Protein AF-A0A0W0FQL9-F1 (afdb_monomer)

Foldseek 3Di:
DVVLCVVLVVCVVVVLFLEDADCCPVHVVCQVVVVVVLQVQLQLQQLVLLQVCLPPVNVVPWVVQLLVPLLFALCSLPRTRPVSVVSSCVSLSVCRNPDHYHPVVSVVVVVVLSVLSSQLRHSDQDDDDPCQQFFNGVQQVSVCSNPVQASSGSTTCVSRVVVVRHDRGDPVPRPCVVVVVVVVVVVVVVVVVVVD

InterPro domains:
  IPR006694 Fatty acid hydroxylase [PF04116] (37-163)
  IPR050307 Sterol desaturase-related [PTHR11863] (8-173)

Structure (mmCIF, N/CA/C/O backbone):
data_AF-A0A0W0FQL9-F1
#
_entry.id   AF-A0A0W0FQL9-F1
#
loop_
_atom_site.group_PDB
_atom_site.id
_atom_site.type_symbol
_atom_site.label_atom_id
_atom_site.label_alt_id
_atom_site.label_comp_id
_atom_site.label_asym_id
_atom_site.label_entity_id
_atom_site.label_seq_id
_atom_site.pdbx_PDB_ins_code
_atom_site.Cartn_x
_atom_site.Cartn_y
_atom_site.Cartn_z
_atom_site.occupancy
_atom_site.B_iso_or_equiv
_atom_site.auth_seq_id
_atom_site.auth_comp_id
_atom_site.auth_asym_id
_atom_site.auth_atom_id
_atom_site.pdbx_PDB_model_num
ATOM 1 N N . MET A 1 1 ? 8.872 -12.710 9.111 1.00 80.25 1 MET A N 1
ATOM 2 C CA . MET A 1 1 ? 7.614 -11.948 9.217 1.00 80.25 1 MET A CA 1
ATOM 3 C C . MET A 1 1 ? 6.885 -12.295 10.502 1.00 80.25 1 MET A C 1
ATOM 5 O O . MET A 1 1 ? 6.844 -11.439 11.364 1.00 80.25 1 MET A O 1
ATOM 9 N N . THR A 1 2 ? 6.442 -13.540 10.713 1.00 83.50 2 THR A N 1
ATOM 10 C CA . THR A 1 2 ? 5.612 -13.936 11.875 1.00 83.50 2 THR A CA 1
ATOM 11 C C . THR A 1 2 ? 6.139 -13.488 13.244 1.00 83.50 2 THR A C 1
ATOM 13 O O . THR A 1 2 ? 5.387 -12.904 14.015 1.00 83.50 2 THR A O 1
ATOM 16 N N . LEU A 1 3 ? 7.432 -13.681 13.537 1.00 91.75 3 LEU A N 1
ATOM 17 C CA . LEU A 1 3 ? 8.022 -13.228 14.808 1.00 91.75 3 LEU A CA 1
ATOM 18 C C . LEU A 1 3 ? 7.976 -11.702 14.985 1.00 91.75 3 LEU A C 1
ATOM 20 O O . LEU A 1 3 ? 7.780 -11.225 16.095 1.00 91.75 3 LEU A O 1
ATOM 24 N N . LEU A 1 4 ? 8.124 -10.940 13.898 1.00 93.94 4 LEU A N 1
ATOM 25 C CA . LEU A 1 4 ? 8.061 -9.476 13.920 1.00 93.94 4 LEU A CA 1
ATOM 26 C C . LEU A 1 4 ? 6.620 -8.970 14.096 1.00 93.94 4 LEU A C 1
ATOM 28 O O . LEU A 1 4 ? 6.408 -7.880 14.620 1.00 93.94 4 LEU A O 1
ATOM 32 N N . THR A 1 5 ? 5.625 -9.757 13.677 1.00 93.56 5 THR A N 1
ATOM 33 C CA . THR A 1 5 ? 4.201 -9.429 13.841 1.00 93.56 5 THR A CA 1
ATOM 34 C C . THR A 1 5 ? 3.655 -9.838 15.215 1.00 93.56 5 THR A C 1
ATOM 36 O O . THR A 1 5 ? 2.634 -9.311 15.649 1.00 93.56 5 THR A O 1
ATOM 39 N N . LEU A 1 6 ? 4.342 -10.730 15.942 1.00 94.69 6 LEU A N 1
ATOM 40 C CA . LEU A 1 6 ? 3.903 -11.250 17.244 1.00 94.69 6 LEU A CA 1
ATOM 41 C C . LEU A 1 6 ? 3.470 -10.162 18.252 1.00 94.69 6 LEU A C 1
ATOM 43 O O . LEU A 1 6 ? 2.424 -10.350 18.871 1.00 94.69 6 LEU A O 1
ATOM 47 N N . PRO A 1 7 ? 4.174 -9.020 18.410 1.00 95.00 7 PRO A N 1
ATOM 48 C CA . PRO A 1 7 ? 3.744 -7.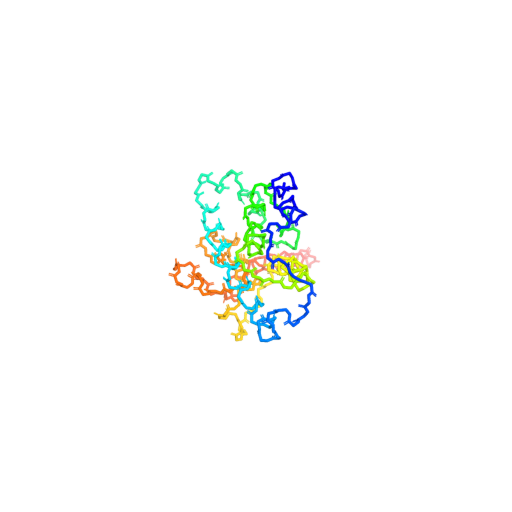979 19.346 1.00 95.00 7 PRO A CA 1
ATOM 49 C C . PRO A 1 7 ? 2.365 -7.386 19.021 1.00 95.00 7 PRO A C 1
ATOM 51 O O . PRO A 1 7 ? 1.617 -7.053 19.937 1.00 95.00 7 PRO A O 1
ATOM 54 N N . PHE A 1 8 ? 2.000 -7.290 17.737 1.00 94.62 8 PHE A N 1
ATOM 55 C CA . PHE A 1 8 ? 0.685 -6.792 17.322 1.00 94.62 8 PHE A CA 1
ATOM 56 C C . PHE A 1 8 ? -0.419 -7.785 17.684 1.00 94.62 8 PHE A C 1
ATOM 58 O O . PHE A 1 8 ? -1.420 -7.386 18.274 1.00 94.62 8 PHE A O 1
ATOM 65 N N . PHE A 1 9 ? -0.205 -9.078 17.413 1.00 92.75 9 PHE A N 1
ATOM 66 C CA . PHE A 1 9 ? -1.142 -10.133 17.810 1.00 92.75 9 PHE A CA 1
ATOM 67 C C . PHE A 1 9 ? -1.298 -10.217 19.327 1.00 92.75 9 PHE A C 1
ATOM 69 O O . PHE A 1 9 ? -2.412 -10.330 19.830 1.00 92.75 9 PHE A O 1
ATOM 76 N N . GLN A 1 10 ? -0.192 -10.109 20.065 1.00 96.12 10 GLN A N 1
ATOM 77 C CA . GLN A 1 10 ? -0.232 -10.068 21.522 1.00 96.12 10 GLN A CA 1
ATOM 78 C C . GLN A 1 10 ? -1.055 -8.871 22.012 1.00 96.12 10 GLN A C 1
ATOM 80 O O . GLN A 1 10 ? -1.910 -9.040 22.877 1.00 96.12 10 GLN A O 1
ATOM 85 N N . GLY A 1 11 ? -0.844 -7.681 21.442 1.00 96.50 11 GLY A N 1
ATOM 86 C CA . GLY A 1 11 ? -1.629 -6.494 21.778 1.00 96.50 11 GLY A CA 1
ATOM 87 C C . GLY A 1 11 ? -3.120 -6.657 21.474 1.00 96.50 11 GLY A C 1
ATOM 88 O O . GLY A 1 11 ? -3.955 -6.237 22.271 1.00 96.50 11 GLY A O 1
ATOM 89 N N . GLU A 1 12 ? -3.468 -7.319 20.371 1.00 93.31 12 GLU A N 1
ATOM 90 C CA . GLU A 1 12 ? -4.858 -7.645 20.042 1.00 93.31 12 GLU A CA 1
ATOM 91 C C . GLU A 1 12 ? -5.488 -8.584 21.081 1.00 93.31 12 GLU A C 1
ATOM 93 O O . GLU A 1 12 ? -6.560 -8.281 21.606 1.00 93.31 12 GLU A O 1
ATOM 98 N N . VAL A 1 13 ? -4.800 -9.671 21.450 1.00 94.38 13 VAL A N 1
ATOM 99 C CA . VAL A 1 13 ? -5.263 -10.627 22.476 1.00 94.38 13 VAL A CA 1
ATOM 100 C C . VAL A 1 13 ? -5.392 -9.964 23.850 1.00 94.38 13 VAL A C 1
ATOM 102 O O . VAL A 1 13 ? -6.309 -10.278 24.606 1.00 94.38 13 VAL A O 1
ATOM 105 N N . MET A 1 14 ? -4.504 -9.022 24.170 1.00 96.62 14 MET A N 1
ATOM 106 C CA . MET A 1 14 ? -4.543 -8.247 25.415 1.00 96.62 14 MET A CA 1
ATOM 107 C C . MET A 1 14 ? -5.599 -7.130 25.413 1.00 96.62 14 MET A C 1
ATOM 109 O O . MET A 1 14 ? -5.734 -6.429 26.416 1.00 96.62 14 MET A O 1
ATOM 113 N N . GLY A 1 15 ? -6.343 -6.944 24.317 1.00 95.38 15 GLY A N 1
ATOM 114 C CA . GLY A 1 15 ? -7.392 -5.929 24.213 1.00 95.38 15 GLY A CA 1
ATOM 115 C C . GLY A 1 15 ? -6.868 -4.497 24.075 1.00 95.38 15 GLY A C 1
ATOM 116 O O . GLY A 1 15 ? -7.555 -3.553 24.452 1.00 95.38 15 GLY A O 1
ATOM 1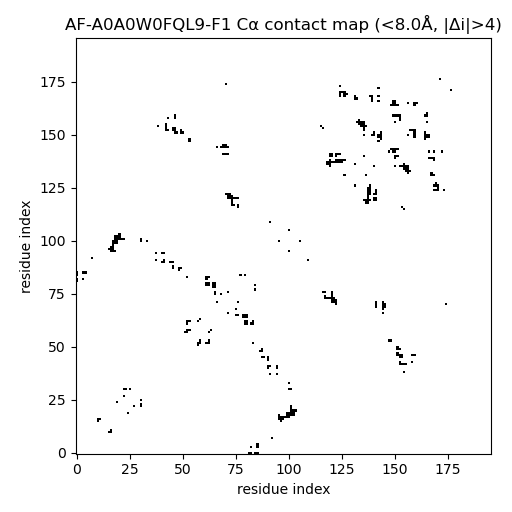17 N N . TRP A 1 16 ? -5.646 -4.311 23.567 1.00 97.50 16 TRP A N 1
ATOM 118 C CA . TRP A 1 16 ? -5.064 -2.982 23.325 1.00 97.50 16 TRP A CA 1
ATOM 119 C C . TRP A 1 16 ? -5.551 -2.337 22.025 1.00 97.50 16 TRP A C 1
ATOM 121 O O . TRP A 1 16 ? -5.363 -1.137 21.819 1.00 97.50 16 TRP A O 1
ATOM 131 N N . THR A 1 17 ? -6.156 -3.122 21.135 1.00 97.94 17 THR A N 1
ATOM 132 C CA . THR A 1 17 ? -6.759 -2.617 19.903 1.00 97.94 17 THR A CA 1
ATOM 133 C C . THR A 1 17 ? -8.153 -2.053 20.167 1.00 97.94 17 THR A C 1
ATOM 135 O O . THR A 1 17 ? -8.801 -2.328 21.173 1.00 97.94 17 THR A O 1
ATOM 138 N N . LYS A 1 18 ? -8.641 -1.256 19.222 1.00 97.88 18 LYS A N 1
ATOM 139 C CA . LYS A 1 18 ? -9.990 -0.686 19.182 1.00 97.88 18 LYS A CA 1
ATOM 140 C C . LYS A 1 18 ? -10.936 -1.536 18.325 1.00 97.88 18 LYS A C 1
ATOM 142 O O . LYS A 1 18 ? -11.880 -1.014 17.729 1.00 97.88 18 LYS A O 1
ATOM 147 N N . LEU A 1 19 ? -10.663 -2.837 18.216 1.00 97.69 19 LEU A N 1
ATOM 148 C CA . LEU A 1 19 ? -11.566 -3.761 17.543 1.00 97.69 19 LEU A CA 1
ATOM 149 C C . LEU A 1 19 ? -12.850 -3.921 18.356 1.00 97.69 19 LEU A C 1
ATOM 151 O O . LEU A 1 19 ? -12.804 -4.070 19.575 1.00 97.69 19 LEU A O 1
ATOM 155 N N . TYR A 1 20 ? -13.988 -3.912 17.670 1.00 97.44 20 TYR A N 1
ATOM 156 C CA . TYR A 1 20 ? -15.300 -4.104 18.285 1.00 97.44 20 TYR A CA 1
ATOM 157 C C . TYR A 1 20 ? -16.134 -5.130 17.509 1.00 97.44 20 TYR A C 1
ATOM 159 O O . TYR A 1 20 ? -15.904 -5.356 16.319 1.00 97.44 20 TYR A O 1
ATOM 167 N N . ASP A 1 21 ? -17.104 -5.746 18.188 1.00 96.81 21 ASP A N 1
ATOM 168 C CA . ASP A 1 21 ? -17.905 -6.852 17.641 1.00 96.81 21 ASP A CA 1
ATOM 169 C C . ASP A 1 21 ? -19.334 -6.446 17.230 1.00 96.81 21 ASP A C 1
ATOM 171 O O . ASP A 1 21 ? -19.917 -7.069 16.350 1.00 96.81 21 ASP A O 1
ATOM 175 N N . GLY A 1 22 ? -19.926 -5.413 17.837 1.00 96.50 22 GLY A N 1
ATOM 176 C CA . GLY A 1 22 ? -21.283 -4.977 17.487 1.00 96.50 22 GLY A CA 1
ATOM 177 C C . GLY A 1 22 ? -21.305 -4.124 16.217 1.00 96.50 22 GLY A C 1
ATOM 178 O O . GLY A 1 22 ? -20.577 -3.141 16.118 1.00 96.50 22 GLY A O 1
ATOM 179 N N . LEU A 1 23 ? -22.171 -4.447 15.252 1.00 93.75 23 LEU A N 1
ATOM 180 C CA . LEU A 1 23 ? -22.273 -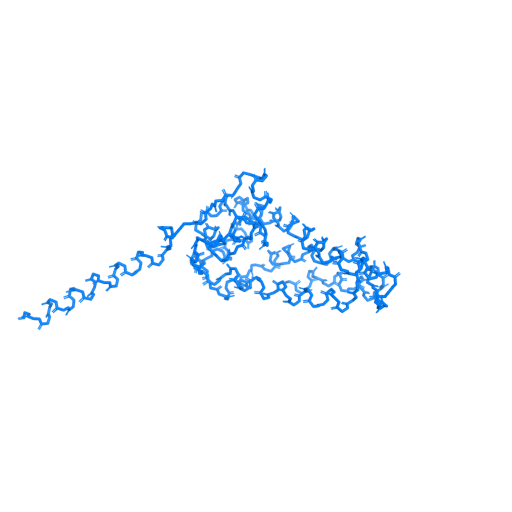3.699 13.987 1.00 93.75 23 LEU A CA 1
ATOM 181 C C . LEU A 1 23 ? -22.675 -2.227 14.178 1.00 93.75 23 LEU A C 1
ATOM 183 O O . LEU A 1 23 ? -22.299 -1.371 13.379 1.00 93.75 23 LEU A O 1
ATOM 187 N N . ASP A 1 24 ? -23.418 -1.927 15.239 1.00 93.06 24 ASP A N 1
ATOM 188 C CA . ASP A 1 24 ? -23.936 -0.604 15.574 1.00 93.06 24 ASP A CA 1
ATOM 189 C C . ASP A 1 24 ? -23.158 0.094 16.703 1.00 93.06 24 ASP A C 1
ATOM 191 O O . ASP A 1 24 ? -23.487 1.231 17.036 1.00 93.06 24 ASP A O 1
ATOM 195 N N . THR A 1 25 ? -22.085 -0.509 17.238 1.00 96.50 25 THR A N 1
ATOM 196 C CA . THR A 1 25 ? -21.311 0.047 18.373 1.00 96.50 25 THR A CA 1
ATOM 197 C C . THR A 1 25 ? -20.814 1.475 18.116 1.00 96.50 25 THR A C 1
ATOM 199 O O . THR A 1 25 ? -20.799 2.301 19.024 1.00 96.50 25 THR A O 1
ATOM 202 N N . TYR A 1 26 ? -20.449 1.780 16.869 1.00 96.00 26 TYR A N 1
ATOM 203 C CA . TYR A 1 26 ? -20.080 3.127 16.408 1.00 96.00 26 TYR A CA 1
ATOM 204 C C . TYR A 1 26 ? -21.045 3.665 15.332 1.00 96.00 26 TYR A C 1
ATOM 206 O O . TYR A 1 26 ? -20.778 4.682 14.692 1.00 96.00 26 TYR A O 1
ATOM 214 N N . GLY A 1 27 ? -22.177 2.982 15.134 1.00 96.50 27 GLY A N 1
ATOM 215 C CA . GLY A 1 27 ? -23.163 3.258 14.095 1.00 96.50 27 GLY A CA 1
ATOM 216 C C . GLY A 1 27 ? -22.762 2.771 12.697 1.00 96.50 27 GLY A C 1
ATOM 217 O O . GLY A 1 27 ? -21.590 2.728 12.319 1.00 96.50 27 GLY A O 1
ATOM 218 N N . TYR A 1 28 ? -23.772 2.462 11.880 1.00 97.19 28 TYR A N 1
ATOM 219 C CA . TYR A 1 28 ? -23.584 1.972 10.508 1.00 97.19 28 TYR A CA 1
ATOM 220 C C . TYR A 1 28 ? -22.852 2.966 9.598 1.00 97.19 28 TYR A C 1
ATOM 222 O O . TYR A 1 28 ? -22.119 2.558 8.699 1.00 97.19 28 TYR A O 1
ATOM 230 N N . THR A 1 29 ? -22.995 4.270 9.852 1.00 97.38 29 THR A N 1
ATOM 231 C CA . THR A 1 29 ? -22.251 5.303 9.123 1.00 97.38 29 THR A CA 1
ATOM 232 C C . THR A 1 29 ? -20.747 5.122 9.304 1.00 97.38 29 THR A C 1
ATOM 234 O O . THR A 1 29 ? -20.014 5.118 8.319 1.00 97.38 29 THR A O 1
ATOM 237 N N . TRP A 1 30 ? -20.278 4.918 10.541 1.00 97.81 30 TRP A N 1
ATOM 238 C CA . TRP A 1 30 ? -18.863 4.650 10.786 1.00 97.81 30 TRP A CA 1
ATOM 239 C C . TRP A 1 30 ? -18.442 3.292 10.232 1.00 97.81 30 TRP A C 1
ATOM 241 O O . TRP A 1 30 ? -17.371 3.196 9.644 1.00 97.81 30 TRP A O 1
ATOM 251 N N . LEU A 1 31 ? -19.282 2.259 10.354 1.00 97.62 31 LEU A N 1
ATOM 252 C CA . LEU A 1 31 ? -18.991 0.943 9.780 1.00 97.62 31 LEU A CA 1
ATOM 253 C C . LEU A 1 31 ? -18.628 1.056 8.288 1.00 97.62 31 LEU A C 1
ATOM 255 O O . LEU A 1 31 ? -17.588 0.548 7.874 1.00 97.62 31 LEU A O 1
ATOM 259 N N . VAL A 1 32 ? -19.420 1.800 7.510 1.00 97.75 32 VAL A N 1
ATOM 260 C CA . VAL A 1 32 ? -19.161 2.041 6.080 1.00 97.75 32 VAL A CA 1
ATOM 261 C C . VAL A 1 32 ? -17.960 2.964 5.861 1.00 97.75 32 VAL A C 1
ATOM 263 O O . VAL A 1 32 ? -17.088 2.634 5.060 1.00 97.75 32 VAL A O 1
ATOM 266 N N . LEU A 1 33 ? -17.871 4.096 6.571 1.00 98.19 33 LEU A N 1
ATOM 267 C CA . LEU A 1 33 ? -16.775 5.064 6.400 1.00 98.19 33 LEU A CA 1
ATOM 268 C C . LEU A 1 33 ? -15.411 4.530 6.862 1.00 98.19 33 LEU A C 1
ATOM 270 O O . LEU A 1 33 ? -14.379 4.968 6.356 1.00 98.19 33 LEU A O 1
ATOM 274 N N . SER A 1 34 ? -15.387 3.551 7.765 1.00 98.38 34 SER A N 1
ATOM 275 C CA . SER A 1 34 ? -14.149 2.925 8.226 1.00 98.38 34 SER A CA 1
ATOM 276 C C . SER A 1 34 ? -13.400 2.209 7.096 1.00 98.38 34 SER A C 1
ATOM 278 O O . SER A 1 34 ? -12.177 2.129 7.156 1.00 98.38 34 SER A O 1
ATOM 280 N N . VAL A 1 35 ? -14.091 1.774 6.030 1.00 98.56 35 VAL A N 1
ATOM 281 C CA . VAL A 1 35 ? -13.474 1.135 4.853 1.00 98.56 35 VAL A CA 1
ATOM 282 C C . VAL A 1 35 ? -12.589 2.108 4.062 1.00 98.56 35 VAL A C 1
ATOM 284 O O . VAL A 1 35 ? -11.390 1.848 3.962 1.00 98.56 35 VAL A O 1
ATOM 287 N N . PRO A 1 36 ? -13.093 3.234 3.511 1.00 98.38 36 PRO A N 1
ATOM 288 C CA . PRO A 1 36 ? -12.228 4.195 2.835 1.00 98.38 36 PRO A CA 1
ATOM 289 C C . PRO A 1 36 ? -11.196 4.811 3.786 1.00 98.38 36 PRO A C 1
ATOM 291 O O . PRO A 1 36 ? -10.075 5.062 3.354 1.00 98.38 36 PRO A O 1
ATOM 294 N N . CYS A 1 37 ? -11.506 4.996 5.077 1.00 98.50 37 CYS A N 1
ATOM 295 C CA . CYS A 1 37 ? -10.503 5.423 6.058 1.00 98.50 37 CYS A CA 1
ATOM 296 C C . CYS A 1 37 ? -9.353 4.413 6.189 1.00 98.50 37 CYS A C 1
ATOM 298 O O . CYS A 1 37 ? -8.192 4.819 6.171 1.00 98.50 37 CYS A O 1
ATOM 300 N N . PHE A 1 38 ? -9.660 3.116 6.281 1.00 98.69 38 PHE A N 1
ATOM 301 C CA . PHE A 1 38 ? -8.666 2.042 6.321 1.00 98.69 38 PHE A CA 1
ATOM 302 C C . PHE A 1 38 ? -7.811 2.030 5.054 1.00 98.69 38 PHE A C 1
ATOM 304 O O . PHE A 1 38 ? -6.583 2.035 5.140 1.00 98.69 38 PHE A O 1
ATOM 311 N N . LEU A 1 39 ? -8.445 2.071 3.880 1.00 98.56 39 LEU A N 1
ATOM 312 C CA . LEU A 1 39 ? -7.737 2.044 2.601 1.00 98.56 39 LEU A CA 1
ATOM 313 C C . LEU A 1 39 ? -6.828 3.266 2.436 1.00 98.56 39 LEU A C 1
ATOM 315 O O . LEU A 1 39 ? -5.653 3.097 2.150 1.00 98.56 39 LEU A O 1
ATOM 319 N N . LEU A 1 40 ? -7.321 4.482 2.682 1.00 98.50 40 LEU A N 1
ATOM 320 C CA . LEU A 1 40 ? -6.519 5.703 2.529 1.00 98.50 40 LEU A CA 1
ATOM 321 C C . LEU A 1 40 ? -5.373 5.791 3.545 1.00 98.50 40 LEU A C 1
ATOM 323 O O . LEU A 1 40 ? -4.271 6.208 3.189 1.00 98.50 40 LEU A O 1
ATOM 327 N N . PHE A 1 41 ? -5.611 5.391 4.798 1.00 98.69 41 PHE A N 1
ATOM 328 C CA . PHE A 1 41 ? -4.567 5.366 5.824 1.00 98.69 41 PHE A CA 1
ATOM 329 C C . PHE A 1 41 ? -3.456 4.381 5.454 1.00 98.69 41 PHE A C 1
ATOM 331 O O . PHE A 1 41 ? -2.276 4.732 5.462 1.00 98.69 41 PHE A O 1
ATOM 338 N N . THR A 1 42 ? -3.839 3.150 5.113 1.00 98.56 42 THR A N 1
ATOM 339 C CA . THR A 1 42 ? -2.879 2.088 4.800 1.00 98.56 42 THR A CA 1
ATOM 340 C C . THR A 1 42 ? -2.124 2.392 3.512 1.00 98.56 42 THR A C 1
ATOM 342 O O . THR A 1 42 ? -0.902 2.292 3.518 1.00 98.56 42 THR A O 1
ATOM 345 N N . ASP A 1 43 ? -2.805 2.870 2.466 1.00 98.56 43 ASP A N 1
ATOM 346 C CA . ASP A 1 43 ? -2.190 3.310 1.207 1.00 98.56 43 ASP A CA 1
ATOM 347 C C . ASP A 1 43 ? -1.093 4.353 1.441 1.00 98.56 43 ASP A C 1
ATOM 349 O O . ASP A 1 43 ? 0.027 4.200 0.957 1.00 98.56 43 ASP A O 1
ATOM 353 N N . TYR A 1 44 ? -1.381 5.386 2.241 1.00 98.50 44 TYR A N 1
ATOM 354 C CA . TYR A 1 44 ? -0.429 6.468 2.479 1.00 98.50 44 TYR A CA 1
ATOM 355 C C . TYR A 1 44 ? 0.797 6.018 3.275 1.00 98.50 44 TYR A C 1
ATOM 357 O O . TYR A 1 44 ? 1.930 6.391 2.958 1.00 98.50 44 TYR A O 1
ATOM 365 N N . CYS A 1 45 ? 0.588 5.212 4.317 1.00 98.75 45 CYS A N 1
ATOM 366 C CA . CYS A 1 45 ? 1.691 4.672 5.101 1.00 98.75 45 CYS A CA 1
ATOM 367 C C . CYS A 1 45 ? 2.548 3.709 4.270 1.00 98.75 45 CYS A C 1
ATOM 369 O O . CYS A 1 45 ? 3.776 3.791 4.330 1.00 98.75 45 CYS A O 1
ATOM 371 N N . ILE A 1 46 ? 1.922 2.833 3.479 1.00 98.50 46 ILE A N 1
ATOM 372 C CA . ILE A 1 46 ? 2.630 1.889 2.606 1.00 98.50 46 ILE A CA 1
ATOM 373 C C . ILE A 1 46 ? 3.410 2.638 1.539 1.00 98.50 46 ILE A C 1
ATOM 375 O O . ILE A 1 46 ? 4.583 2.339 1.362 1.00 98.50 46 ILE A O 1
ATOM 379 N N . TYR A 1 47 ? 2.825 3.657 0.911 1.00 98.75 47 TYR A N 1
ATOM 380 C CA . TYR A 1 47 ? 3.518 4.509 -0.051 1.00 98.75 47 TYR A CA 1
ATOM 381 C C . TYR A 1 47 ? 4.858 5.034 0.500 1.00 98.75 47 TYR A C 1
ATOM 383 O O . TYR A 1 47 ? 5.884 4.951 -0.175 1.00 98.75 47 TYR A O 1
ATOM 391 N N . TRP A 1 48 ? 4.890 5.520 1.747 1.00 98.62 48 TRP A N 1
ATOM 392 C CA . TRP A 1 48 ? 6.134 5.998 2.359 1.00 98.62 48 TRP A CA 1
ATOM 393 C C . TRP A 1 48 ? 7.110 4.875 2.694 1.00 98.62 48 TRP A C 1
ATOM 395 O O . TRP A 1 48 ? 8.298 5.003 2.401 1.00 98.62 48 TRP A O 1
ATOM 405 N N . ILE A 1 49 ? 6.623 3.776 3.274 1.00 98.62 49 ILE A N 1
ATOM 406 C CA . ILE A 1 49 ? 7.454 2.603 3.576 1.00 98.62 49 ILE A CA 1
ATOM 407 C C . ILE A 1 49 ? 8.095 2.078 2.292 1.00 98.62 49 ILE A C 1
ATOM 409 O O . ILE A 1 49 ? 9.305 1.876 2.244 1.00 98.62 49 ILE A O 1
ATOM 413 N N . HIS A 1 50 ? 7.303 1.934 1.237 1.00 98.50 50 HIS A N 1
ATOM 414 C CA . HIS A 1 50 ? 7.732 1.470 -0.069 1.00 98.50 50 HIS A CA 1
ATOM 415 C C . HIS A 1 50 ? 8.742 2.434 -0.700 1.00 98.50 50 HIS A C 1
ATOM 417 O O . HIS A 1 50 ? 9.828 2.023 -1.109 1.00 98.50 50 HIS A O 1
ATOM 423 N N . ARG A 1 51 ? 8.474 3.742 -0.669 1.00 98.44 51 ARG A N 1
ATOM 424 C CA . ARG A 1 51 ? 9.429 4.747 -1.149 1.00 98.44 51 ARG A CA 1
ATOM 425 C C . ARG A 1 51 ? 10.751 4.724 -0.369 1.00 98.44 51 ARG A C 1
ATOM 427 O O . ARG A 1 51 ? 11.812 4.905 -0.965 1.00 98.44 51 ARG A O 1
ATOM 434 N N . TRP A 1 52 ? 10.728 4.479 0.942 1.00 98.44 52 TRP A N 1
ATOM 435 C CA . TRP A 1 52 ? 11.947 4.313 1.745 1.00 98.44 52 TRP A CA 1
ATOM 436 C C . TRP A 1 52 ? 12.677 3.003 1.459 1.00 98.44 52 TRP A C 1
ATOM 438 O O . TRP A 1 52 ? 13.908 2.980 1.471 1.00 98.44 52 TRP A O 1
ATOM 448 N N . LEU A 1 53 ? 11.948 1.930 1.152 1.00 98.44 53 LEU A N 1
ATOM 449 C CA . LEU A 1 53 ? 12.530 0.662 0.713 1.00 98.44 53 LEU A CA 1
ATOM 450 C C . LEU A 1 53 ? 13.328 0.809 -0.588 1.00 98.44 53 LEU A C 1
ATOM 452 O O . LEU A 1 53 ? 14.251 0.031 -0.807 1.00 98.44 53 LEU A O 1
ATOM 456 N N . HIS A 1 54 ? 13.060 1.842 -1.390 1.00 98.12 54 HIS A N 1
ATOM 457 C CA . HIS A 1 54 ? 13.829 2.193 -2.590 1.00 98.12 54 HIS A CA 1
ATOM 458 C C . HIS A 1 54 ? 15.033 3.119 -2.348 1.00 98.12 54 HIS A C 1
ATOM 460 O O . HIS A 1 54 ? 15.774 3.434 -3.281 1.00 98.12 54 HIS A O 1
ATOM 466 N N . ILE A 1 55 ? 15.319 3.517 -1.102 1.00 98.12 55 ILE A N 1
ATOM 467 C CA . ILE A 1 55 ? 16.582 4.199 -0.769 1.00 98.12 55 ILE A CA 1
ATOM 468 C C . ILE A 1 55 ? 17.745 3.221 -1.021 1.00 98.12 55 ILE A C 1
ATOM 470 O O . ILE A 1 55 ? 17.696 2.108 -0.502 1.00 98.12 55 ILE A O 1
ATOM 474 N N . PRO A 1 56 ? 18.829 3.595 -1.737 1.00 97.56 56 PRO A N 1
ATOM 475 C CA . PRO A 1 56 ? 19.801 2.635 -2.280 1.00 97.56 56 PRO A CA 1
ATOM 476 C C . PRO A 1 56 ? 20.372 1.603 -1.293 1.00 97.56 56 PRO A C 1
ATOM 478 O O . PRO A 1 56 ? 20.534 0.430 -1.640 1.00 97.56 56 PRO A O 1
ATOM 481 N N . SER A 1 57 ? 20.675 2.015 -0.059 1.00 97.75 57 SER A N 1
ATOM 482 C CA . SER A 1 57 ? 21.188 1.122 0.988 1.00 97.75 57 SER A CA 1
ATOM 483 C C . SER A 1 57 ? 20.129 0.141 1.498 1.00 97.75 57 SER A C 1
ATOM 485 O O . SER A 1 57 ? 20.426 -1.042 1.670 1.00 97.75 57 SER A O 1
ATOM 487 N N . ILE A 1 58 ? 18.897 0.615 1.695 1.00 98.00 58 ILE A N 1
ATOM 488 C CA . ILE A 1 58 ? 17.756 -0.184 2.153 1.00 98.00 58 ILE A CA 1
ATOM 489 C C . ILE A 1 58 ? 17.298 -1.122 1.036 1.00 98.00 58 ILE A C 1
ATOM 491 O O . ILE A 1 58 ? 17.146 -2.318 1.274 1.00 98.00 58 ILE A O 1
ATOM 495 N N . TYR A 1 59 ? 17.187 -0.613 -0.192 1.00 97.94 59 TYR A N 1
ATOM 496 C CA . TYR A 1 59 ? 16.827 -1.375 -1.384 1.00 97.94 59 TYR A CA 1
ATOM 497 C C . TYR A 1 59 ? 17.722 -2.590 -1.548 1.00 97.94 59 TYR A C 1
ATOM 499 O O . TYR A 1 59 ? 17.242 -3.722 -1.597 1.00 97.94 59 TYR A O 1
ATOM 507 N N . LYS A 1 60 ? 19.042 -2.374 -1.555 1.00 97.12 60 LYS A N 1
ATOM 508 C CA . LYS A 1 60 ? 20.016 -3.455 -1.727 1.00 97.12 60 LYS A CA 1
ATOM 509 C C . LYS A 1 60 ? 19.855 -4.556 -0.674 1.00 97.12 60 LYS A C 1
ATOM 511 O O . LYS A 1 60 ? 20.081 -5.719 -1.002 1.00 97.12 60 LYS A O 1
ATOM 516 N N . ALA A 1 61 ? 19.505 -4.190 0.558 1.00 97.19 61 ALA A N 1
ATOM 517 C CA . ALA A 1 61 ? 19.389 -5.119 1.675 1.00 97.19 61 ALA A CA 1
ATOM 518 C C . ALA A 1 61 ? 18.028 -5.832 1.737 1.00 97.19 61 ALA A C 1
ATOM 520 O O . ALA A 1 61 ? 17.991 -7.031 2.003 1.00 97.19 61 ALA A O 1
ATOM 521 N N . LEU A 1 62 ? 16.926 -5.110 1.521 1.00 97.44 62 LEU A N 1
ATOM 522 C CA . LEU A 1 62 ? 15.577 -5.585 1.845 1.00 97.44 62 LEU A CA 1
ATOM 523 C C . LEU A 1 62 ? 14.695 -5.787 0.611 1.00 97.44 62 LEU A C 1
ATOM 525 O O . LEU A 1 62 ? 14.004 -6.796 0.533 1.00 97.44 62 LEU A O 1
ATOM 529 N N . HIS A 1 63 ? 14.733 -4.868 -0.353 1.00 97.38 63 HIS A N 1
ATOM 530 C CA . HIS A 1 63 ? 13.706 -4.793 -1.397 1.00 97.38 63 HIS A CA 1
ATOM 531 C C . HIS A 1 63 ? 14.167 -5.302 -2.772 1.00 97.38 63 HIS A C 1
ATOM 533 O O . HIS A 1 63 ? 13.373 -5.757 -3.591 1.00 97.38 63 HIS A O 1
ATOM 539 N N . LYS A 1 64 ? 15.480 -5.354 -3.012 1.00 96.19 64 LYS A N 1
ATOM 540 C CA . LYS A 1 64 ? 16.069 -5.954 -4.215 1.00 96.19 64 LYS A CA 1
ATOM 541 C C . LYS A 1 64 ? 15.614 -7.404 -4.472 1.00 96.19 64 LYS A C 1
ATOM 543 O O . LYS A 1 64 ? 15.420 -7.736 -5.639 1.00 96.19 64 LYS A O 1
ATOM 548 N N . PRO A 1 65 ? 15.451 -8.287 -3.460 1.00 94.31 65 PRO A N 1
ATOM 549 C CA . PRO A 1 65 ? 14.931 -9.636 -3.689 1.00 94.31 65 PRO A CA 1
ATOM 550 C C . PRO A 1 65 ? 13.530 -9.646 -4.307 1.00 94.31 65 PRO A C 1
ATOM 552 O O . PRO A 1 65 ? 13.277 -10.465 -5.185 1.00 94.31 65 PRO A O 1
ATOM 555 N N . HIS A 1 66 ? 12.663 -8.719 -3.893 1.00 95.81 66 HIS A N 1
ATOM 556 C CA . HIS A 1 66 ? 11.320 -8.564 -4.445 1.00 95.81 66 HIS A CA 1
ATOM 557 C C . HIS A 1 66 ? 11.369 -8.146 -5.921 1.00 95.81 66 HIS A C 1
ATOM 559 O O . HIS A 1 66 ? 10.755 -8.774 -6.778 1.00 95.81 66 HIS A O 1
ATOM 565 N N . HIS A 1 67 ? 12.219 -7.169 -6.229 1.00 96.19 67 HIS A N 1
ATOM 566 C CA . HIS A 1 67 ? 12.459 -6.660 -7.581 1.00 96.19 67 HIS A CA 1
ATOM 567 C C . HIS A 1 67 ? 13.318 -7.556 -8.480 1.00 96.19 67 HIS A C 1
ATOM 569 O O . HIS A 1 67 ? 13.708 -7.160 -9.580 1.00 96.19 67 HIS A O 1
ATOM 575 N N . LYS A 1 68 ? 13.638 -8.778 -8.042 1.00 92.62 68 LYS A N 1
ATOM 576 C CA . LYS A 1 68 ? 14.388 -9.729 -8.867 1.00 92.62 68 LYS A CA 1
ATOM 577 C C . LYS A 1 68 ? 13.619 -10.100 -10.144 1.00 92.62 68 LYS A C 1
ATOM 579 O O . LYS A 1 68 ? 14.250 -10.386 -11.160 1.00 92.62 68 LYS A O 1
ATOM 584 N N . TRP A 1 69 ? 12.287 -10.092 -10.092 1.00 88.62 69 TRP A N 1
ATOM 585 C CA . TRP A 1 69 ? 11.408 -10.355 -11.230 1.00 88.62 69 TRP A CA 1
ATOM 586 C C . TRP A 1 69 ? 10.910 -9.035 -11.822 1.00 88.62 69 TRP A C 1
ATOM 588 O O . TRP A 1 69 ? 9.882 -8.518 -11.406 1.00 88.62 69 TRP A O 1
ATOM 598 N N . ILE A 1 70 ? 11.663 -8.502 -12.789 1.00 88.94 70 ILE A N 1
ATOM 599 C CA . ILE A 1 70 ? 11.379 -7.216 -13.455 1.00 88.94 70 ILE A CA 1
ATOM 600 C C . ILE A 1 70 ? 10.003 -7.213 -14.140 1.00 88.94 70 ILE A C 1
ATOM 602 O O . ILE A 1 70 ? 9.310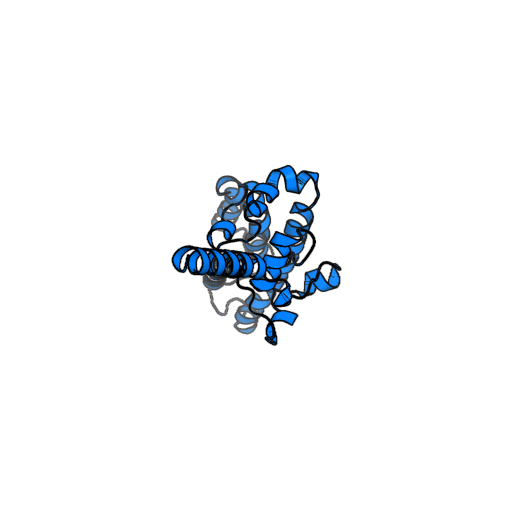 -6.202 -14.135 1.00 88.94 70 ILE A O 1
ATOM 606 N N . VAL A 1 71 ? 9.605 -8.354 -14.707 1.00 91.81 71 VAL A N 1
ATOM 607 C CA . VAL A 1 71 ? 8.213 -8.638 -15.068 1.00 91.81 71 VAL A CA 1
ATOM 608 C C . VAL A 1 71 ? 7.648 -9.469 -13.915 1.00 91.81 71 VAL A C 1
ATOM 610 O O . VAL A 1 71 ? 7.972 -10.662 -13.830 1.00 91.81 71 VAL A O 1
ATOM 613 N N . PRO A 1 72 ? 6.926 -8.859 -12.956 1.00 91.56 72 PRO A N 1
ATOM 614 C CA . PRO A 1 72 ? 6.438 -9.577 -11.790 1.00 91.56 72 PRO A CA 1
ATOM 615 C C . PRO A 1 72 ? 5.444 -10.681 -12.173 1.00 91.56 72 PRO A C 1
ATOM 617 O O . PRO A 1 72 ? 4.882 -10.731 -13.262 1.00 91.56 72 PRO A O 1
ATOM 620 N N . THR A 1 73 ? 5.235 -11.607 -11.251 1.00 91.94 73 THR A N 1
ATOM 621 C CA . THR A 1 73 ? 4.157 -12.596 -11.346 1.00 91.94 73 THR A CA 1
ATOM 622 C C . THR A 1 73 ? 3.346 -12.536 -10.058 1.00 91.94 73 THR A C 1
ATOM 624 O O . THR A 1 73 ? 3.865 -12.035 -9.052 1.00 91.94 73 THR A O 1
ATOM 627 N N . PRO A 1 74 ? 2.143 -13.130 -10.005 1.00 93.69 74 PRO A N 1
ATOM 628 C CA . PRO A 1 74 ? 1.383 -13.285 -8.766 1.00 93.69 74 PRO A CA 1
ATOM 629 C C . PRO A 1 74 ? 2.218 -13.779 -7.578 1.00 93.69 74 PRO A C 1
ATOM 631 O O . PRO A 1 74 ? 2.000 -13.351 -6.450 1.00 93.69 74 PRO A O 1
ATOM 634 N N . PHE A 1 75 ? 3.228 -14.622 -7.807 1.00 92.75 75 PHE A N 1
ATOM 635 C CA . PHE A 1 75 ? 4.121 -15.120 -6.755 1.00 92.75 75 PHE A CA 1
ATOM 636 C C . PHE A 1 75 ? 5.096 -14.061 -6.217 1.00 92.75 75 PHE A C 1
ATOM 638 O O . PHE A 1 75 ? 5.459 -14.101 -5.039 1.00 92.75 75 PHE A O 1
ATOM 645 N N . ALA A 1 76 ? 5.493 -13.087 -7.042 1.00 92.31 76 ALA A N 1
ATOM 646 C CA . ALA A 1 76 ? 6.360 -11.983 -6.627 1.00 92.31 76 ALA A CA 1
ATOM 647 C C . ALA A 1 76 ? 5.714 -11.136 -5.518 1.00 92.31 76 ALA A C 1
ATOM 649 O O . ALA A 1 76 ? 6.432 -10.617 -4.663 1.00 92.31 76 ALA A O 1
ATOM 650 N N . SER A 1 77 ? 4.375 -11.101 -5.461 1.00 91.69 77 SER A N 1
ATOM 651 C CA . SER A 1 77 ? 3.602 -10.413 -4.416 1.00 91.69 77 SER A CA 1
ATOM 652 C C . SER A 1 77 ? 3.853 -10.918 -2.993 1.00 91.69 77 SER A C 1
ATOM 654 O O . SER A 1 77 ? 3.391 -10.286 -2.055 1.00 91.69 77 SER A O 1
ATOM 656 N N . HIS A 1 78 ? 4.536 -12.055 -2.812 1.00 91.12 78 HIS A N 1
ATOM 657 C CA . HIS A 1 78 ? 4.895 -12.601 -1.496 1.00 91.12 78 HIS A CA 1
ATOM 658 C C . HIS A 1 78 ? 6.383 -12.971 -1.389 1.00 91.12 78 HIS A C 1
ATOM 660 O O . HIS A 1 78 ? 6.851 -13.392 -0.328 1.00 91.12 78 HIS A O 1
ATOM 666 N N . ALA A 1 79 ? 7.156 -12.794 -2.463 1.00 92.12 79 ALA A N 1
ATOM 667 C CA . ALA A 1 79 ? 8.577 -13.120 -2.519 1.00 92.12 79 ALA A CA 1
ATOM 668 C C . ALA A 1 79 ? 9.447 -11.982 -1.952 1.00 92.12 79 ALA A C 1
ATOM 670 O O . ALA A 1 79 ? 10.335 -11.451 -2.620 1.00 92.12 79 ALA A O 1
ATOM 671 N N . PHE A 1 80 ? 9.182 -11.595 -0.704 1.00 89.62 80 PHE A N 1
ATOM 672 C CA . PHE A 1 80 ? 9.870 -10.498 -0.025 1.00 89.62 80 PHE A CA 1
ATOM 673 C C . PHE A 1 80 ? 10.967 -10.978 0.922 1.00 89.62 80 PHE A C 1
ATOM 675 O O . PHE A 1 80 ? 10.909 -12.069 1.499 1.00 89.62 80 PHE A O 1
ATOM 682 N N . HIS A 1 81 ? 11.911 -10.082 1.212 1.00 95.25 81 HIS A N 1
ATOM 683 C CA . HIS A 1 81 ? 12.681 -10.201 2.441 1.00 95.25 81 HIS A CA 1
ATOM 684 C C . HIS A 1 81 ? 11.733 -10.138 3.662 1.00 95.25 81 HIS A C 1
ATOM 686 O O . HIS A 1 81 ? 10.816 -9.314 3.689 1.00 95.25 81 HIS A O 1
ATOM 692 N N . PRO A 1 82 ? 11.940 -10.936 4.728 1.00 95.06 82 PRO A N 1
ATOM 693 C CA . PRO A 1 82 ? 11.017 -10.973 5.862 1.00 95.06 82 PRO A CA 1
ATOM 694 C C . PRO A 1 82 ? 10.769 -9.639 6.581 1.00 95.06 82 PRO A C 1
ATOM 696 O O . PRO A 1 82 ? 9.729 -9.490 7.212 1.00 95.06 82 PRO A O 1
ATOM 699 N N . VAL A 1 83 ? 11.719 -8.704 6.544 1.00 97.19 83 VAL A N 1
ATOM 700 C CA . VAL A 1 83 ? 11.557 -7.352 7.121 1.00 97.19 83 VAL A CA 1
ATOM 701 C C . VAL A 1 83 ? 10.804 -6.422 6.171 1.00 97.19 83 VAL A C 1
ATOM 703 O O . VAL A 1 83 ? 10.067 -5.568 6.640 1.00 97.19 83 VAL A O 1
ATOM 706 N N . ASP A 1 84 ? 10.955 -6.610 4.861 1.00 96.62 84 ASP A N 1
ATOM 707 C CA . ASP A 1 84 ? 10.277 -5.817 3.834 1.00 96.62 84 ASP A CA 1
ATOM 708 C C . ASP A 1 84 ? 8.761 -6.047 3.903 1.00 96.62 84 ASP A C 1
ATOM 710 O O . ASP A 1 84 ? 8.011 -5.143 4.272 1.00 96.62 84 ASP A O 1
ATOM 714 N N . GLY A 1 85 ? 8.321 -7.296 3.716 1.00 95.00 85 GLY A N 1
ATOM 715 C CA . GLY A 1 85 ? 6.891 -7.605 3.798 1.00 95.00 85 GLY A CA 1
ATOM 716 C C . GLY A 1 85 ? 6.302 -7.352 5.191 1.00 95.00 85 GLY A C 1
ATOM 717 O O . GLY A 1 85 ? 5.149 -6.948 5.300 1.00 95.00 85 GLY A O 1
ATOM 718 N N . TRP A 1 86 ? 7.095 -7.491 6.265 1.00 96.31 86 TRP A N 1
ATOM 719 C CA . TRP A 1 86 ? 6.651 -7.058 7.594 1.00 96.31 86 TRP A CA 1
ATOM 720 C C . TRP A 1 86 ? 6.417 -5.546 7.640 1.00 96.31 86 TRP A C 1
ATOM 722 O O . TRP A 1 86 ? 5.322 -5.134 8.015 1.00 96.31 86 TRP A O 1
ATOM 732 N N . ALA A 1 87 ? 7.389 -4.728 7.227 1.00 97.56 87 ALA A N 1
ATOM 733 C CA . ALA A 1 87 ? 7.276 -3.272 7.260 1.00 97.56 87 ALA A CA 1
ATOM 734 C C . ALA A 1 87 ? 6.069 -2.787 6.448 1.00 97.56 87 ALA A C 1
ATOM 736 O O . ALA A 1 87 ? 5.284 -1.987 6.950 1.00 97.56 87 ALA A O 1
ATOM 737 N N . GLN A 1 88 ? 5.863 -3.330 5.245 1.00 97.06 88 GLN A N 1
ATOM 738 C CA . GLN A 1 88 ? 4.700 -2.996 4.417 1.00 97.06 88 GLN A CA 1
ATOM 739 C C . GLN A 1 88 ? 3.366 -3.473 5.023 1.00 97.06 88 GLN A C 1
ATOM 741 O O . GLN A 1 88 ? 2.327 -2.879 4.753 1.00 97.06 88 GLN A O 1
ATOM 746 N N . SER A 1 89 ? 3.369 -4.499 5.885 1.00 95.62 89 SER A N 1
ATOM 747 C CA . SER A 1 89 ? 2.160 -4.966 6.587 1.00 95.62 89 SER A CA 1
ATOM 748 C C . SER A 1 89 ? 1.806 -4.168 7.852 1.00 95.62 89 SER A C 1
ATOM 750 O O . SER A 1 89 ? 0.649 -4.175 8.278 1.00 95.62 89 SER A O 1
ATOM 752 N N . VAL A 1 90 ? 2.773 -3.461 8.458 1.00 97.38 90 VAL A N 1
ATOM 753 C CA . VAL A 1 90 ? 2.584 -2.717 9.721 1.00 97.38 90 VAL A CA 1
ATOM 754 C C . VAL A 1 90 ? 1.377 -1.768 9.692 1.00 97.38 90 VAL A C 1
ATOM 756 O O . VAL A 1 90 ? 0.639 -1.757 10.680 1.00 97.38 90 VAL A O 1
ATOM 759 N N . PRO A 1 91 ? 1.112 -0.999 8.617 1.00 98.19 91 PRO A N 1
ATOM 760 C CA . PRO A 1 91 ? -0.015 -0.067 8.592 1.00 98.19 91 PRO A CA 1
ATOM 761 C C . PRO A 1 91 ? -1.380 -0.723 8.820 1.00 98.19 91 PRO A C 1
ATOM 763 O O . PRO A 1 91 ? -2.230 -0.123 9.479 1.00 98.19 91 PRO A O 1
ATOM 766 N N . TYR A 1 92 ? -1.583 -1.958 8.344 1.00 97.25 92 TYR A N 1
ATOM 767 C CA . TYR A 1 92 ? -2.833 -2.696 8.556 1.00 97.25 92 TYR A CA 1
ATOM 768 C C . TYR A 1 92 ? -3.061 -2.992 10.037 1.00 97.25 92 TYR A C 1
ATOM 770 O O . TYR A 1 92 ? -4.156 -2.781 10.555 1.00 97.25 92 TYR A O 1
ATOM 778 N N . HIS A 1 93 ? -2.007 -3.423 10.731 1.00 96.38 93 HIS A N 1
ATOM 779 C CA . HIS A 1 93 ? -2.062 -3.696 12.162 1.00 96.38 93 HIS A CA 1
ATOM 780 C C . HIS A 1 93 ? -2.199 -2.407 12.967 1.00 96.38 93 HIS A C 1
ATOM 782 O O . HIS A 1 93 ? -3.020 -2.338 13.872 1.00 96.38 93 HIS A O 1
ATOM 788 N N . LEU A 1 94 ? -1.445 -1.362 12.617 1.00 97.88 94 LEU A N 1
ATOM 789 C CA . LEU A 1 94 ? -1.466 -0.086 13.328 1.00 97.88 94 LEU A CA 1
ATOM 790 C C . LEU A 1 94 ? -2.841 0.592 13.272 1.00 97.88 94 LEU A C 1
ATOM 792 O O . LEU A 1 94 ? -3.244 1.216 14.255 1.00 97.88 94 LEU A O 1
ATOM 796 N N . PHE A 1 95 ? -3.581 0.442 12.167 1.00 98.44 95 PHE A N 1
ATOM 797 C CA . PHE A 1 95 ? -4.898 1.058 12.011 1.00 98.44 95 PHE A CA 1
ATOM 798 C C . PHE A 1 95 ? -5.830 0.734 13.182 1.00 98.44 95 PHE A C 1
ATOM 800 O O . PHE A 1 95 ? -6.405 1.647 13.769 1.00 98.44 95 PHE A O 1
ATOM 807 N N . VAL A 1 96 ? -5.927 -0.537 13.583 1.00 97.81 96 VAL A N 1
ATOM 808 C CA . VAL A 1 96 ? -6.855 -0.965 14.642 1.00 97.81 96 VAL A CA 1
ATOM 809 C C . VAL A 1 96 ? -6.381 -0.609 16.052 1.00 97.81 96 VAL A C 1
ATOM 811 O O . VAL A 1 96 ? -7.173 -0.667 16.984 1.00 97.81 96 VAL A O 1
ATOM 814 N N . PHE A 1 97 ? -5.125 -0.194 16.245 1.00 98.12 97 PHE A N 1
ATOM 815 C CA . PHE A 1 97 ? -4.691 0.421 17.509 1.00 98.12 97 PHE A CA 1
ATOM 816 C C . PHE A 1 97 ? -5.126 1.891 17.601 1.00 98.12 97 PHE A C 1
ATOM 818 O O . PHE A 1 97 ? -5.381 2.402 18.693 1.00 98.12 97 PHE A O 1
ATOM 825 N N . LEU A 1 98 ? -5.230 2.575 16.459 1.00 98.31 98 LEU A N 1
ATOM 826 C CA . LEU A 1 98 ? -5.509 4.010 16.390 1.00 98.31 98 LEU A CA 1
ATOM 827 C C . LEU A 1 98 ? -6.999 4.319 16.215 1.00 98.31 98 LEU A C 1
ATOM 829 O O . LEU A 1 98 ? -7.522 5.218 16.877 1.00 98.31 98 LEU A O 1
ATOM 833 N N . PHE A 1 99 ? -7.697 3.550 15.382 1.00 98.19 99 PHE A N 1
ATOM 834 C CA . PHE A 1 99 ? -9.076 3.798 14.974 1.00 98.19 99 PHE A CA 1
ATOM 835 C C . PHE A 1 99 ? -9.984 2.609 15.304 1.00 98.19 99 PHE A C 1
ATOM 837 O O . PHE A 1 99 ? -9.567 1.458 15.158 1.00 98.19 99 PHE A O 1
ATOM 844 N N . PRO A 1 100 ? -11.233 2.858 15.737 1.00 98.00 100 PRO A N 1
ATOM 845 C CA . PRO A 1 100 ? -12.179 1.784 15.988 1.00 98.00 100 PRO A CA 1
ATOM 846 C C . PRO A 1 100 ? -12.588 1.104 14.684 1.00 98.00 100 PRO A C 1
ATOM 848 O O . PRO A 1 100 ? -12.984 1.772 13.729 1.00 98.00 100 PRO A O 1
ATOM 851 N N . MET A 1 101 ? -12.558 -0.227 14.648 1.00 98.25 101 MET A N 1
ATOM 852 C CA . MET A 1 101 ? -12.960 -0.990 13.465 1.00 98.25 101 MET A CA 1
ATOM 853 C C . MET A 1 101 ? -13.685 -2.278 13.848 1.00 98.25 101 MET A C 1
ATOM 855 O O . MET A 1 101 ? -13.307 -2.957 14.800 1.00 98.25 101 MET A O 1
ATOM 859 N N . HIS A 1 102 ? -14.727 -2.621 13.094 1.00 98.44 102 HIS A N 1
ATOM 860 C CA . HIS A 1 102 ? -15.454 -3.863 13.315 1.00 98.44 102 HIS A CA 1
ATOM 861 C C . HIS A 1 102 ? -14.554 -5.066 13.005 1.00 98.44 102 HIS A C 1
ATOM 863 O O . HIS A 1 102 ? -13.961 -5.131 11.923 1.00 98.44 102 HIS A O 1
ATOM 869 N N . ARG A 1 103 ? -14.474 -6.037 13.921 1.00 97.25 103 ARG A N 1
ATOM 870 C CA . ARG A 1 103 ? -13.531 -7.166 13.843 1.00 97.25 103 ARG A CA 1
ATOM 871 C C . ARG A 1 103 ? -13.665 -7.969 12.552 1.00 97.25 103 ARG A C 1
ATOM 873 O O . ARG A 1 103 ? -12.671 -8.189 11.865 1.00 97.25 103 ARG A O 1
ATOM 880 N N . ALA A 1 104 ? -14.880 -8.370 12.180 1.00 97.88 104 ALA A N 1
ATOM 881 C CA . ALA A 1 104 ? -15.065 -9.151 10.956 1.00 97.88 104 ALA A CA 1
ATOM 882 C C . ALA A 1 104 ? -14.759 -8.327 9.695 1.00 97.88 104 ALA A C 1
ATOM 884 O O . ALA A 1 104 ? -14.235 -8.864 8.725 1.00 97.88 104 ALA A O 1
ATOM 885 N N . LEU A 1 105 ? -15.037 -7.017 9.717 1.00 98.12 105 LEU A N 1
ATOM 886 C CA . LEU A 1 105 ? -14.741 -6.140 8.583 1.00 98.12 105 LEU A CA 1
ATOM 887 C C . LEU A 1 105 ? -13.229 -5.980 8.406 1.00 98.12 105 LEU A C 1
ATOM 889 O O . LEU A 1 105 ? -12.738 -6.072 7.286 1.00 98.12 105 LEU A O 1
ATOM 893 N N . TYR A 1 106 ? -12.494 -5.805 9.506 1.00 97.94 106 TYR A N 1
ATOM 894 C CA . TYR A 1 106 ? -11.034 -5.795 9.504 1.00 97.94 106 TYR A CA 1
ATOM 895 C C . TYR A 1 106 ? -10.458 -7.080 8.897 1.00 97.94 106 TYR A C 1
ATOM 897 O O . TYR A 1 106 ? -9.628 -6.997 7.996 1.00 97.94 106 TYR A O 1
ATOM 905 N N . LEU A 1 107 ? -10.943 -8.258 9.310 1.00 96.88 107 LEU A N 1
ATOM 906 C CA . LEU A 1 107 ? -10.490 -9.538 8.751 1.00 96.88 107 LEU A CA 1
ATOM 907 C C . LEU A 1 107 ? -10.816 -9.680 7.258 1.00 96.88 107 LEU A C 1
ATOM 909 O O . LEU A 1 107 ? -9.965 -10.123 6.489 1.00 96.88 107 LEU A O 1
ATOM 913 N N . VAL A 1 108 ? -12.017 -9.277 6.830 1.00 98.31 108 VAL A N 1
ATOM 914 C CA . VAL A 1 108 ? -12.402 -9.292 5.409 1.00 98.31 108 VAL A CA 1
ATOM 915 C C . VAL A 1 108 ? -11.493 -8.377 4.594 1.00 98.31 108 VAL A C 1
ATOM 917 O O . VAL A 1 108 ? -10.953 -8.814 3.580 1.00 98.31 108 VAL A O 1
ATOM 920 N N . LEU A 1 109 ? -11.262 -7.140 5.046 1.00 98.06 109 LEU A N 1
ATOM 921 C CA . LEU A 1 109 ? -10.333 -6.240 4.365 1.00 98.06 109 LEU A CA 1
ATOM 922 C C . LEU A 1 109 ? -8.917 -6.815 4.357 1.00 98.06 109 LEU A C 1
ATOM 924 O O . LEU A 1 109 ? -8.272 -6.773 3.317 1.00 98.06 109 LEU A O 1
ATOM 928 N N . PHE A 1 110 ? -8.459 -7.426 5.453 1.00 95.44 110 PHE A N 1
ATOM 929 C CA . PHE A 1 110 ? -7.150 -8.075 5.514 1.00 95.44 110 PHE A CA 1
ATOM 930 C C . PHE A 1 110 ? -7.003 -9.212 4.483 1.00 95.44 110 PHE A C 1
ATOM 932 O O . PHE A 1 110 ? -5.936 -9.408 3.906 1.00 95.44 110 PHE A O 1
ATOM 939 N N . VAL A 1 111 ? -8.074 -9.941 4.173 1.00 97.75 111 VAL A N 1
ATOM 940 C CA . VAL A 1 111 ? -8.071 -10.905 3.062 1.00 97.75 111 VAL A CA 1
ATOM 941 C C . VAL A 1 111 ? -8.046 -10.183 1.709 1.00 97.75 111 VAL A C 1
ATOM 943 O O . VAL A 1 111 ? -7.229 -10.518 0.850 1.00 97.75 111 VAL A O 1
ATOM 946 N N . CYS A 1 112 ? -8.878 -9.155 1.522 1.00 98.19 112 CYS A N 1
ATOM 947 C CA . CYS A 1 112 ? -8.927 -8.375 0.281 1.00 98.19 112 CYS A CA 1
ATOM 948 C C . CYS A 1 112 ? -7.581 -7.730 -0.075 1.00 98.19 112 CYS A C 1
ATOM 950 O O . CYS A 1 112 ? -7.221 -7.716 -1.250 1.00 98.19 112 CYS A O 1
ATOM 952 N N . VAL A 1 113 ? -6.809 -7.242 0.904 1.00 96.75 113 VAL A N 1
ATOM 953 C CA . VAL A 1 113 ? -5.486 -6.652 0.629 1.00 96.75 113 VAL A CA 1
ATOM 954 C C . VAL A 1 113 ? -4.496 -7.680 0.079 1.00 96.75 113 VAL A C 1
ATOM 956 O O . VAL A 1 113 ? -3.662 -7.326 -0.744 1.00 96.75 113 VAL A O 1
ATOM 959 N N . ASN A 1 114 ? -4.609 -8.958 0.458 1.00 95.44 114 ASN A N 1
ATOM 960 C CA . ASN A 1 114 ? -3.762 -10.018 -0.095 1.00 95.44 114 ASN A CA 1
ATOM 961 C C . ASN A 1 114 ? -4.140 -10.332 -1.547 1.00 95.44 114 ASN A C 1
ATOM 963 O O . ASN A 1 114 ? -3.260 -10.440 -2.399 1.00 95.44 114 ASN A O 1
ATOM 967 N N . PHE A 1 115 ? -5.440 -10.408 -1.853 1.00 97.50 115 PHE A N 1
ATOM 968 C CA . PHE A 1 115 ? -5.904 -10.529 -3.239 1.00 97.50 115 PHE A CA 1
ATOM 969 C C . PHE A 1 115 ? -5.473 -9.337 -4.089 1.00 97.50 115 PHE A C 1
ATOM 971 O O . PHE A 1 115 ? -5.034 -9.521 -5.220 1.00 97.50 115 PHE A O 1
ATOM 978 N N . TRP A 1 116 ? -5.544 -8.128 -3.533 1.00 97.62 116 TRP A N 1
ATOM 979 C CA . TRP A 1 116 ? -5.073 -6.927 -4.205 1.00 97.62 116 TRP A CA 1
ATOM 980 C C . TRP A 1 116 ? -3.569 -6.976 -4.483 1.00 97.62 116 TRP A C 1
ATOM 982 O O . TRP A 1 116 ? -3.155 -6.756 -5.618 1.00 97.62 116 TRP A O 1
ATOM 992 N N . SER A 1 117 ? -2.758 -7.338 -3.483 1.00 96.19 117 SER A N 1
ATOM 993 C CA . SER A 1 117 ? -1.314 -7.524 -3.653 1.00 96.19 117 SER A CA 1
ATOM 994 C C . SER A 1 117 ? -1.004 -8.536 -4.751 1.00 96.19 117 SER A C 1
ATOM 996 O O . SER A 1 117 ? -0.107 -8.298 -5.548 1.00 96.19 117 SER A O 1
ATOM 998 N N . ILE A 1 118 ? -1.745 -9.640 -4.843 1.00 96.75 118 ILE A N 1
ATOM 999 C CA . ILE A 1 118 ? -1.584 -10.602 -5.939 1.00 96.75 118 ILE A CA 1
ATOM 1000 C C . ILE A 1 118 ? -1.933 -9.955 -7.285 1.00 96.75 118 ILE A C 1
ATOM 1002 O O . ILE A 1 118 ? 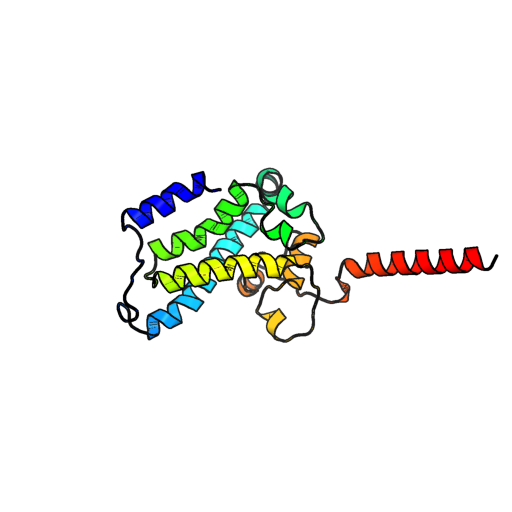-1.137 -10.021 -8.218 1.00 96.75 118 ILE A O 1
ATOM 1006 N N . PHE A 1 119 ? -3.094 -9.303 -7.361 1.00 96.38 119 PHE A N 1
ATOM 1007 C CA . PHE A 1 119 ? -3.624 -8.702 -8.582 1.00 96.38 119 PHE A CA 1
ATOM 1008 C C . PHE A 1 119 ? -2.679 -7.662 -9.193 1.00 96.38 119 PHE A C 1
ATOM 1010 O O . PHE A 1 119 ? -2.408 -7.714 -10.389 1.00 96.38 119 PHE A O 1
ATOM 1017 N N . ILE A 1 120 ? -2.110 -6.756 -8.392 1.00 96.06 120 ILE A N 1
ATOM 1018 C CA . ILE A 1 120 ? -1.192 -5.731 -8.918 1.00 96.06 120 ILE A CA 1
ATOM 1019 C C . ILE A 1 120 ? 0.154 -6.309 -9.398 1.00 96.06 120 ILE A C 1
ATOM 1021 O O . ILE A 1 120 ? 0.889 -5.625 -10.099 1.00 96.06 120 ILE A O 1
ATOM 1025 N N . HIS A 1 121 ? 0.491 -7.558 -9.061 1.00 96.38 121 HIS A N 1
ATOM 1026 C CA . HIS A 1 121 ? 1.726 -8.221 -9.505 1.00 96.38 121 HIS A CA 1
ATOM 1027 C C . HIS A 1 121 ? 1.536 -9.139 -10.719 1.00 96.38 121 HIS A C 1
ATOM 1029 O O . HIS A 1 121 ? 2.478 -9.833 -11.097 1.00 96.38 121 HIS A O 1
ATOM 1035 N N . ASP A 1 122 ? 0.357 -9.158 -11.341 1.00 91.81 122 ASP A N 1
ATOM 1036 C CA . ASP A 1 122 ? 0.075 -10.050 -12.474 1.00 91.81 122 ASP A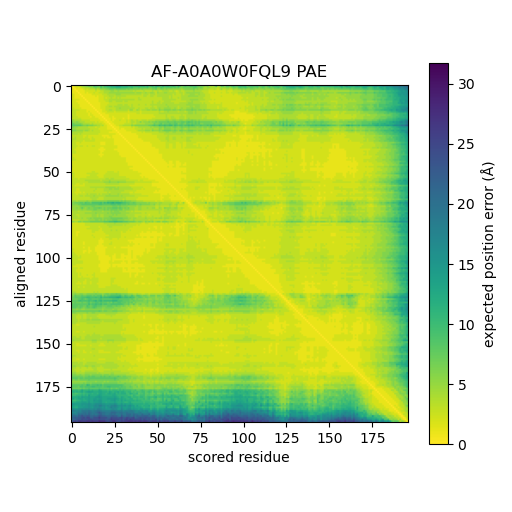 CA 1
ATOM 1037 C C . ASP A 1 122 ? 0.741 -9.616 -13.799 1.00 91.81 122 ASP A C 1
ATOM 1039 O O . ASP A 1 122 ? 0.607 -10.279 -14.819 1.00 91.81 122 ASP A O 1
ATOM 1043 N N . SER A 1 123 ? 1.488 -8.505 -13.794 1.00 89.44 123 SER A N 1
ATOM 1044 C CA . SER A 1 123 ? 2.143 -7.895 -14.967 1.00 89.44 123 SER A CA 1
ATOM 1045 C C . SER A 1 123 ? 1.223 -7.471 -16.111 1.00 89.44 123 SER A C 1
ATOM 1047 O O . SER A 1 123 ? 1.696 -7.134 -17.196 1.00 89.44 123 SER A O 1
ATOM 1049 N N . ASP A 1 124 ? -0.088 -7.479 -15.892 1.00 87.50 124 ASP A N 1
ATOM 1050 C CA . ASP A 1 124 ? -1.035 -7.147 -16.941 1.00 87.50 124 ASP A CA 1
ATOM 1051 C C . ASP A 1 124 ? -1.006 -5.644 -17.271 1.00 87.50 124 ASP A C 1
ATOM 1053 O O . ASP A 1 124 ? -1.218 -4.781 -16.411 1.00 87.50 124 ASP A O 1
ATOM 1057 N N . MET A 1 125 ? -0.751 -5.334 -18.541 1.00 91.06 125 MET A N 1
ATOM 1058 C CA . MET A 1 125 ? -0.589 -3.980 -19.077 1.00 91.06 125 MET A CA 1
ATOM 1059 C C . MET A 1 125 ? -1.861 -3.494 -19.789 1.00 91.06 125 MET A C 1
ATOM 1061 O O . MET A 1 125 ? -1.797 -2.849 -20.837 1.00 91.06 125 MET A O 1
ATOM 1065 N N . ILE A 1 126 ? -3.039 -3.784 -19.226 1.00 88.00 126 ILE A N 1
ATOM 1066 C CA . ILE A 1 126 ? -4.300 -3.199 -19.705 1.00 88.00 126 ILE A CA 1
ATOM 1067 C C . ILE A 1 126 ? -4.290 -1.695 -19.409 1.00 88.00 126 ILE A C 1
ATOM 1069 O O . ILE A 1 126 ? -4.235 -1.271 -18.255 1.00 88.00 126 ILE A O 1
ATOM 1073 N N . THR A 1 127 ? -4.393 -0.892 -20.467 1.00 91.69 127 THR A N 1
ATOM 1074 C CA . THR A 1 127 ? -4.421 0.576 -20.406 1.00 91.69 127 THR A CA 1
ATOM 1075 C C . THR A 1 127 ? -5.603 1.152 -21.184 1.00 91.69 127 THR A C 1
ATOM 1077 O O . THR A 1 127 ? -6.155 0.491 -22.065 1.00 91.69 127 THR A O 1
ATOM 1080 N N . GLY A 1 128 ? -5.968 2.404 -20.913 1.00 90.62 128 GLY A N 1
ATOM 1081 C CA . GLY A 1 128 ? -7.022 3.143 -21.614 1.00 90.62 128 GLY A CA 1
ATOM 1082 C C . GLY A 1 128 ? -8.389 3.106 -20.924 1.00 90.62 128 GLY A C 1
ATOM 1083 O O . GLY A 1 128 ? -9.380 3.563 -21.498 1.00 90.62 128 GLY A O 1
ATOM 1084 N N . HIS A 1 129 ? -8.470 2.585 -19.695 1.00 90.81 129 HIS A N 1
AT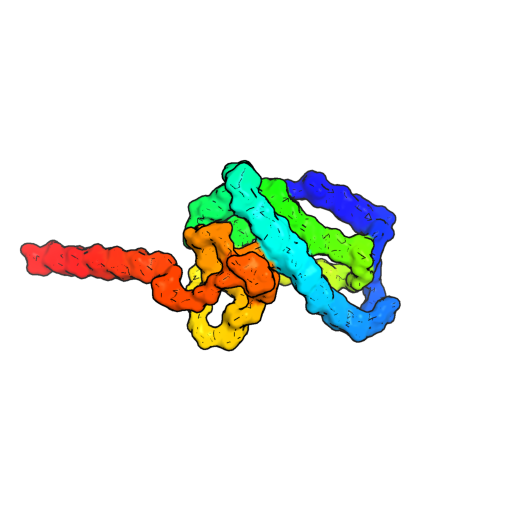OM 1085 C CA . HIS A 1 129 ? -9.705 2.572 -18.910 1.00 90.81 129 HIS A CA 1
ATOM 1086 C C . HIS A 1 129 ? -9.737 3.725 -17.891 1.00 90.81 129 HIS A C 1
ATOM 1088 O O . HIS A 1 129 ? -8.718 4.068 -17.294 1.00 90.81 129 HIS A O 1
ATOM 1094 N N . PRO A 1 130 ? -10.910 4.309 -17.579 1.00 90.19 130 PRO A N 1
ATOM 1095 C CA . PRO A 1 130 ? -10.990 5.528 -16.763 1.00 90.19 130 PRO A CA 1
ATOM 1096 C C . PRO A 1 130 ? -10.412 5.374 -15.347 1.00 90.19 130 PRO A C 1
ATOM 1098 O O . PRO A 1 130 ? -9.903 6.343 -14.782 1.00 90.19 130 PRO A O 1
ATOM 1101 N N . LEU A 1 131 ? -10.459 4.161 -14.781 1.00 93.00 131 LEU A N 1
ATOM 1102 C CA . LEU A 1 131 ? -9.973 3.890 -13.425 1.00 93.00 131 LEU A CA 1
ATOM 1103 C C . LEU A 1 131 ? -8.452 3.998 -13.273 1.00 93.00 131 LEU A C 1
ATOM 1105 O O . LEU A 1 131 ? -7.993 4.257 -12.165 1.00 93.00 131 LEU A O 1
ATOM 1109 N N . GLU A 1 132 ? -7.667 3.874 -14.348 1.00 93.00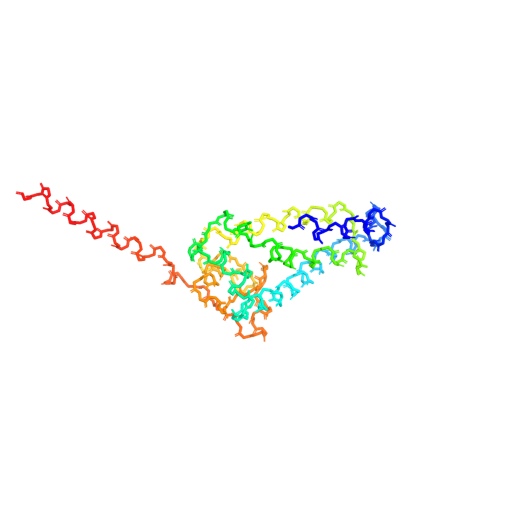 132 GLU A N 1
ATOM 1110 C CA . GLU A 1 132 ? -6.198 3.877 -14.267 1.00 93.00 132 GLU A CA 1
ATOM 1111 C C . GLU A 1 132 ? -5.653 5.233 -13.788 1.00 93.00 132 GLU A C 1
ATOM 1113 O O . GLU A 1 132 ? -4.551 5.341 -13.275 1.00 93.00 132 GLU A O 1
ATOM 1118 N N . LYS A 1 133 ? -6.444 6.307 -13.879 1.00 93.06 133 LYS A N 1
ATOM 1119 C CA . LYS A 1 133 ? -6.025 7.616 -13.363 1.00 93.06 133 LYS A CA 1
ATOM 1120 C C . LYS A 1 133 ? -6.055 7.687 -11.841 1.00 93.06 133 LYS A C 1
ATOM 1122 O O . LYS A 1 133 ? -5.382 8.554 -11.283 1.00 93.06 133 LYS A O 1
ATOM 1127 N N . ILE A 1 134 ? -6.827 6.825 -11.184 1.00 96.62 134 ILE A N 1
ATOM 1128 C CA . ILE A 1 134 ? -7.107 6.876 -9.743 1.00 96.62 134 ILE A CA 1
ATOM 1129 C C . ILE A 1 134 ? -6.535 5.646 -9.039 1.00 96.62 134 ILE A C 1
ATOM 1131 O O . ILE A 1 134 ? -5.950 5.784 -7.968 1.00 96.62 134 ILE A O 1
ATOM 1135 N N . ILE A 1 135 ? -6.688 4.470 -9.644 1.00 97.38 135 ILE A N 1
ATOM 1136 C CA . ILE A 1 135 ? -6.311 3.175 -9.085 1.00 97.38 135 ILE A CA 1
ATOM 1137 C C . ILE A 1 135 ? -4.907 2.790 -9.557 1.00 97.38 135 ILE A C 1
ATOM 1139 O O . ILE A 1 135 ? -4.638 2.765 -10.759 1.00 97.38 135 ILE A O 1
ATOM 1143 N N . ASN A 1 136 ? -4.033 2.454 -8.608 1.00 97.31 136 ASN A N 1
ATOM 1144 C CA . ASN A 1 136 ? -2.722 1.870 -8.874 1.00 97.31 136 ASN A CA 1
ATOM 1145 C C . ASN A 1 136 ? -2.893 0.370 -9.178 1.00 97.31 136 ASN A C 1
ATOM 1147 O O . ASN A 1 136 ? -2.875 -0.469 -8.285 1.00 97.31 136 ASN A O 1
ATOM 1151 N N . GLY A 1 137 ? -3.191 0.062 -10.442 1.00 96.31 137 GLY A N 1
ATOM 1152 C CA . GLY A 1 137 ? -3.429 -1.303 -10.925 1.00 96.31 137 GLY A CA 1
ATOM 1153 C C . GLY A 1 137 ? -2.165 -2.044 -11.395 1.00 96.31 137 GLY A C 1
ATOM 1154 O O . GLY A 1 137 ? -1.062 -1.500 -11.310 1.00 96.31 137 GLY A O 1
ATOM 1155 N N . PRO A 1 138 ? -2.313 -3.251 -11.975 1.00 95.81 138 PRO A N 1
ATOM 1156 C CA . PRO A 1 138 ? -1.184 -4.077 -12.418 1.00 95.81 138 PRO A CA 1
ATOM 1157 C C . PRO A 1 138 ? -0.252 -3.359 -13.397 1.00 95.81 138 PRO A C 1
ATOM 1159 O O . PRO A 1 138 ? 0.965 -3.423 -13.240 1.00 95.81 138 PRO A O 1
ATOM 1162 N N . ALA A 1 139 ? -0.792 -2.576 -14.334 1.00 96.50 139 ALA A N 1
ATOM 1163 C CA . ALA A 1 139 ? 0.027 -1.837 -15.292 1.00 96.50 139 ALA A CA 1
ATOM 1164 C C . ALA A 1 139 ? 0.963 -0.818 -14.612 1.00 96.50 139 ALA A C 1
ATOM 1166 O O . ALA A 1 139 ? 2.133 -0.681 -14.965 1.00 96.50 139 ALA A O 1
ATOM 1167 N N . HIS A 1 140 ? 0.476 -0.118 -13.586 1.00 97.69 140 HIS A N 1
ATOM 1168 C CA . HIS A 1 140 ? 1.274 0.860 -12.845 1.00 97.69 140 HIS A CA 1
ATOM 1169 C C . HIS A 1 140 ? 2.384 0.192 -12.039 1.00 97.69 140 HIS A C 1
ATOM 1171 O O . HIS A 1 140 ? 3.513 0.689 -12.038 1.00 97.69 140 HIS A O 1
ATOM 1177 N N . HIS A 1 141 ? 2.065 -0.922 -11.379 1.00 97.12 141 HIS A N 1
ATOM 1178 C CA . HIS A 1 141 ? 3.025 -1.663 -10.569 1.00 97.12 141 HIS A CA 1
ATOM 1179 C C . HIS A 1 141 ? 4.048 -2.418 -11.430 1.00 97.12 141 HIS A C 1
ATOM 1181 O O . HIS A 1 141 ? 5.214 -2.537 -11.066 1.00 97.12 141 HIS A O 1
ATOM 1187 N N . THR A 1 142 ? 3.671 -2.824 -12.640 1.00 96.56 142 THR A N 1
ATOM 1188 C CA . THR A 1 142 ? 4.619 -3.323 -13.649 1.00 96.56 142 THR A CA 1
ATOM 1189 C C . THR A 1 142 ? 5.638 -2.246 -14.009 1.00 96.56 142 THR A C 1
ATOM 1191 O O . THR A 1 142 ? 6.843 -2.489 -13.972 1.00 96.56 142 THR A O 1
ATOM 1194 N N . LEU A 1 143 ? 5.184 -1.010 -14.261 1.00 96.94 143 LEU A N 1
ATOM 1195 C CA . LEU A 1 143 ? 6.099 0.115 -14.473 1.00 96.94 143 LEU A CA 1
ATOM 1196 C C . LEU A 1 143 ? 6.969 0.401 -13.242 1.00 96.94 143 LEU A C 1
ATOM 1198 O O . LEU A 1 143 ? 8.131 0.780 -13.391 1.00 96.94 143 LEU A O 1
ATOM 1202 N N . HIS A 1 144 ? 6.435 0.212 -12.036 1.00 97.75 144 HIS A N 1
ATOM 1203 C CA . HIS A 1 144 ? 7.219 0.308 -10.811 1.00 97.75 144 HIS A CA 1
ATOM 1204 C C . HIS A 1 144 ? 8.358 -0.728 -10.789 1.00 97.75 144 HIS A C 1
ATOM 1206 O O . HIS A 1 144 ? 9.509 -0.357 -10.566 1.00 97.75 144 HIS A O 1
ATOM 1212 N N . HIS A 1 145 ? 8.080 -1.995 -11.109 1.00 96.69 145 HIS A N 1
ATOM 1213 C CA . HIS A 1 145 ? 9.105 -3.044 -11.209 1.00 96.6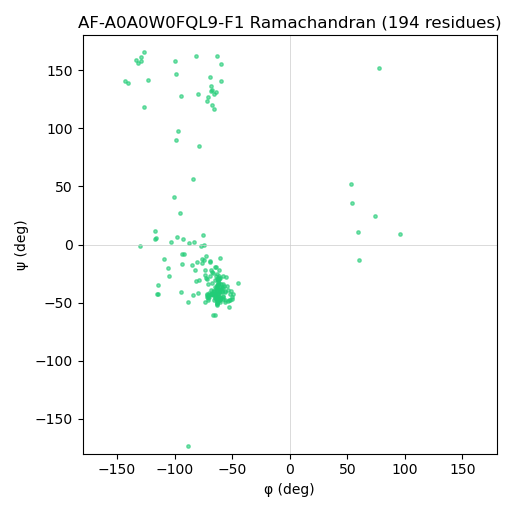9 145 HIS A CA 1
ATOM 1214 C C . HIS A 1 145 ? 10.135 -2.806 -12.324 1.00 96.69 145 HIS A C 1
ATOM 1216 O O . HIS A 1 145 ? 11.282 -3.229 -12.186 1.00 96.69 145 HIS A O 1
ATOM 1222 N N . LEU A 1 146 ? 9.763 -2.090 -13.389 1.00 95.25 146 LEU A N 1
ATOM 1223 C CA . LEU A 1 146 ? 10.660 -1.732 -14.494 1.00 95.25 146 LEU A CA 1
ATOM 1224 C C . LEU A 1 146 ? 11.571 -0.535 -14.179 1.00 95.25 146 LEU A C 1
ATOM 1226 O O . LEU A 1 146 ? 12.749 -0.538 -14.541 1.00 95.25 146 LEU A O 1
ATOM 1230 N N . TYR A 1 147 ? 11.032 0.506 -13.540 1.00 96.19 147 TYR A N 1
ATOM 1231 C CA . TYR A 1 147 ? 11.727 1.789 -13.363 1.00 96.19 147 TYR A CA 1
ATOM 1232 C C . TYR A 1 147 ? 12.179 2.075 -11.929 1.00 96.19 147 TYR A C 1
ATOM 1234 O O . TYR A 1 147 ? 12.933 3.030 -11.719 1.00 96.19 147 TYR A O 1
ATOM 1242 N N . PHE A 1 148 ? 11.708 1.300 -10.948 1.00 96.81 148 PHE A N 1
ATOM 1243 C CA . PHE A 1 148 ? 12.013 1.355 -9.506 1.00 96.81 148 PHE A CA 1
ATOM 1244 C C . PHE A 1 148 ? 11.676 2.671 -8.787 1.00 96.81 148 PHE A C 1
ATOM 1246 O O . PHE A 1 148 ? 11.672 2.735 -7.566 1.00 96.81 148 PHE A O 1
ATOM 1253 N N . THR A 1 149 ? 11.402 3.744 -9.526 1.00 97.31 149 THR A N 1
ATOM 1254 C CA . THR A 1 149 ? 11.354 5.113 -8.998 1.00 97.31 149 THR A CA 1
ATOM 1255 C C . THR A 1 149 ? 9.972 5.762 -9.077 1.00 97.31 149 THR A C 1
ATOM 1257 O O . THR A 1 149 ? 9.821 6.943 -8.756 1.00 97.31 149 THR A O 1
ATOM 1260 N N . VAL A 1 150 ? 8.964 4.995 -9.498 1.00 98.12 150 VAL A N 1
ATOM 1261 C CA . VAL A 1 150 ? 7.613 5.472 -9.820 1.00 98.12 150 VAL A CA 1
ATOM 1262 C C . VAL A 1 150 ? 6.537 4.584 -9.200 1.00 98.12 150 VAL A C 1
ATOM 1264 O O . VAL A 1 150 ? 6.814 3.423 -8.939 1.00 98.12 150 VAL A O 1
ATOM 1267 N N . ASN A 1 151 ? 5.315 5.095 -9.036 1.00 98.38 151 ASN A N 1
ATOM 1268 C CA . ASN A 1 151 ? 4.106 4.335 -8.677 1.00 98.38 151 ASN A CA 1
ATOM 1269 C C . ASN A 1 151 ? 4.232 3.465 -7.406 1.00 98.38 151 ASN A C 1
ATOM 1271 O O . ASN A 1 151 ? 3.932 2.275 -7.437 1.00 98.38 151 ASN A O 1
ATOM 1275 N N . TYR A 1 152 ? 4.674 4.045 -6.289 1.00 98.44 152 TYR A N 1
ATOM 1276 C CA . TYR A 1 152 ? 4.872 3.329 -5.021 1.00 98.44 152 TYR A CA 1
ATOM 1277 C C . TYR A 1 152 ? 3.579 3.024 -4.246 1.00 98.44 152 TYR A C 1
ATOM 1279 O O . TYR A 1 152 ? 3.630 2.247 -3.290 1.00 98.44 152 TYR A O 1
ATOM 1287 N N . GLY A 1 153 ? 2.454 3.672 -4.569 1.00 97.81 153 GLY A N 1
ATOM 1288 C CA . GLY A 1 153 ? 1.180 3.479 -3.868 1.00 97.81 153 GLY A CA 1
ATOM 1289 C C . GLY A 1 153 ? 0.682 2.035 -3.938 1.00 97.81 153 GLY A C 1
ATOM 1290 O O . GLY A 1 153 ? 1.016 1.309 -4.866 1.00 97.81 153 GLY A O 1
ATOM 1291 N N . GLN A 1 154 ? -0.142 1.610 -2.983 1.00 97.19 154 GLN A N 1
ATOM 1292 C CA . GLN A 1 154 ? -0.657 0.239 -2.974 1.00 97.19 154 GLN A CA 1
ATOM 1293 C C . GLN A 1 154 ? -1.944 0.139 -3.792 1.00 97.19 154 GLN A C 1
ATOM 1295 O O . GLN A 1 154 ? -2.070 -0.741 -4.634 1.00 97.19 154 GLN A O 1
ATOM 1300 N N . TYR A 1 155 ? -2.901 1.039 -3.555 1.00 97.88 155 TYR A N 1
ATOM 1301 C CA . TYR A 1 155 ? -4.239 1.000 -4.159 1.00 97.88 155 TYR A CA 1
ATOM 1302 C C . TYR A 1 155 ? -4.494 2.174 -5.090 1.00 97.88 155 TYR A C 1
ATOM 1304 O O . TYR A 1 155 ? -5.211 2.037 -6.082 1.00 97.88 155 TYR A O 1
ATOM 1312 N N . PHE A 1 156 ? -3.947 3.344 -4.763 1.00 98.50 156 PHE A N 1
ATOM 1313 C CA . PHE A 1 156 ? -4.307 4.592 -5.419 1.00 98.50 156 PHE A CA 1
ATOM 1314 C C . PHE A 1 156 ? -3.082 5.363 -5.906 1.00 98.50 156 PHE A C 1
ATOM 1316 O O . PHE A 1 156 ? -1.977 5.226 -5.395 1.00 98.50 156 PHE A O 1
ATOM 1323 N N . THR A 1 157 ? -3.296 6.235 -6.888 1.00 98.19 157 THR A N 1
ATOM 1324 C CA . THR A 1 157 ? -2.225 7.022 -7.521 1.00 98.19 157 THR A CA 1
ATOM 1325 C C . THR A 1 157 ? -1.993 8.384 -6.861 1.00 98.19 157 THR A C 1
ATOM 1327 O O . THR A 1 157 ? -1.057 9.097 -7.218 1.00 98.19 157 THR A O 1
ATOM 1330 N N . TRP A 1 158 ? -2.850 8.805 -5.924 1.00 98.12 158 TRP A N 1
ATOM 1331 C CA . TRP A 1 158 ? -2.831 10.173 -5.393 1.00 98.12 158 TRP A CA 1
ATOM 1332 C C . TRP A 1 158 ? -1.526 10.496 -4.651 1.00 98.12 158 TRP A C 1
ATOM 1334 O O . TRP A 1 158 ? -0.977 11.581 -4.847 1.00 98.12 158 TRP A O 1
ATOM 1344 N N . ALA A 1 159 ? -1.004 9.561 -3.849 1.00 98.25 159 ALA A N 1
ATOM 1345 C CA . ALA A 1 159 ? 0.222 9.767 -3.085 1.00 98.25 159 ALA A CA 1
ATOM 1346 C C . ALA A 1 159 ? 1.426 9.924 -4.023 1.00 98.25 159 ALA A C 1
ATOM 1348 O O . ALA A 1 159 ? 2.239 10.828 -3.839 1.00 98.25 159 ALA A O 1
ATOM 1349 N N . ASP A 1 160 ? 1.475 9.132 -5.096 1.00 98.56 160 ASP A N 1
ATOM 1350 C CA . ASP A 1 160 ? 2.480 9.264 -6.147 1.00 98.56 160 ASP A CA 1
ATOM 1351 C C . ASP A 1 160 ? 2.386 10.589 -6.906 1.00 98.56 160 ASP A C 1
ATOM 1353 O O . ASP A 1 160 ? 3.409 11.182 -7.254 1.00 98.56 160 ASP A O 1
ATOM 1357 N N . ARG A 1 161 ? 1.172 11.094 -7.148 1.00 98.19 161 ARG A N 1
ATOM 1358 C CA . ARG A 1 161 ? 0.974 12.404 -7.791 1.00 98.19 161 ARG A CA 1
ATOM 1359 C C . ARG A 1 161 ? 1.492 13.534 -6.911 1.00 98.19 161 ARG A C 1
ATOM 1361 O O . ARG A 1 161 ? 2.238 14.380 -7.391 1.00 98.19 161 ARG A O 1
ATOM 1368 N N . VAL A 1 162 ? 1.133 13.529 -5.629 1.00 98.00 162 VAL A N 1
ATOM 1369 C CA . VAL A 1 162 ? 1.618 14.521 -4.654 1.00 98.00 162 VAL A CA 1
ATOM 1370 C C . VAL A 1 162 ? 3.132 14.395 -4.453 1.00 98.00 162 VAL A C 1
ATOM 1372 O O . VAL A 1 162 ? 3.836 15.392 -4.313 1.00 98.00 162 VAL A O 1
ATOM 1375 N N . GLY A 1 163 ? 3.647 13.169 -4.472 1.00 97.50 163 GLY A N 1
ATOM 1376 C CA . GLY A 1 163 ? 5.052 12.845 -4.273 1.00 97.50 163 GLY A CA 1
ATOM 1377 C C . GLY A 1 163 ? 5.953 12.956 -5.499 1.00 97.50 163 GLY A C 1
ATOM 1378 O O . GLY A 1 163 ? 7.143 12.649 -5.375 1.00 97.50 163 GLY A O 1
ATOM 1379 N N . ASN A 1 164 ? 5.421 13.372 -6.652 1.00 97.88 164 ASN A N 1
ATOM 1380 C CA . ASN A 1 164 ? 6.127 13.434 -7.936 1.00 97.88 164 ASN A CA 1
ATOM 1381 C C . ASN A 1 164 ? 6.779 12.103 -8.360 1.00 97.88 164 ASN A C 1
ATOM 1383 O O . ASN A 1 164 ? 7.862 12.091 -8.940 1.00 97.88 164 ASN A O 1
ATOM 1387 N N . SER A 1 165 ? 6.129 10.981 -8.060 1.00 98.38 165 SER A N 1
ATOM 1388 C CA . SER A 1 165 ? 6.529 9.633 -8.489 1.00 98.38 165 SER A CA 1
ATOM 1389 C C . SER A 1 165 ? 5.485 8.972 -9.389 1.00 98.38 165 SER A C 1
ATOM 1391 O O . SER A 1 165 ? 5.642 7.820 -9.773 1.00 98.38 165 SER A O 1
ATOM 1393 N N . TYR A 1 166 ? 4.418 9.678 -9.762 1.00 98.38 166 TYR A N 1
ATOM 1394 C CA . TYR A 1 166 ? 3.403 9.123 -10.652 1.00 98.38 166 TYR A CA 1
ATOM 1395 C C . TYR A 1 166 ? 3.922 8.981 -12.087 1.00 98.38 166 TYR A C 1
ATOM 1397 O O . TYR A 1 166 ? 4.351 9.959 -12.706 1.00 98.38 166 TYR A O 1
ATOM 1405 N N . ARG A 1 167 ? 3.787 7.777 -12.646 1.00 97.19 167 ARG A N 1
ATOM 1406 C CA . ARG A 1 167 ? 3.989 7.487 -14.066 1.00 97.19 167 ARG A CA 1
ATOM 1407 C C . ARG A 1 167 ? 2.764 6.775 -14.619 1.00 97.19 167 ARG A C 1
ATOM 1409 O O . ARG A 1 167 ? 2.428 5.672 -14.197 1.00 97.19 167 ARG A O 1
ATOM 1416 N N . HIS A 1 168 ? 2.118 7.410 -15.589 1.00 96.50 168 HIS A N 1
ATOM 1417 C CA . HIS A 1 168 ? 0.954 6.841 -16.254 1.00 96.50 168 HIS A CA 1
ATOM 1418 C C . HIS A 1 168 ? 1.354 5.611 -17.089 1.00 96.50 168 HIS A C 1
ATOM 1420 O O . HIS A 1 168 ? 2.351 5.700 -17.815 1.00 96.50 168 HIS A O 1
ATOM 1426 N N . PRO A 1 169 ? 0.623 4.488 -16.990 1.00 95.38 169 PRO A N 1
ATOM 1427 C CA . PRO A 1 169 ? 0.828 3.346 -17.864 1.00 95.38 169 PRO A CA 1
ATOM 1428 C C . PRO A 1 169 ? 0.397 3.664 -19.295 1.00 95.38 169 PRO A C 1
ATOM 1430 O O . PRO A 1 169 ? -0.575 4.380 -19.519 1.00 95.38 169 PRO A O 1
ATOM 1433 N N . ASP A 1 170 ? 1.134 3.114 -20.253 1.00 93.38 170 ASP A N 1
ATOM 1434 C CA . ASP A 1 170 ? 0.829 3.181 -21.678 1.00 93.38 170 ASP A CA 1
ATOM 1435 C C . ASP A 1 170 ? 1.149 1.818 -22.297 1.00 93.38 170 ASP A C 1
ATOM 1437 O O . ASP A 1 170 ? 2.161 1.207 -21.949 1.00 93.38 170 ASP A O 1
ATOM 1441 N N . SER A 1 171 ? 0.295 1.342 -23.204 1.00 91.50 171 SER A N 1
ATOM 1442 C CA . SER A 1 171 ? 0.470 0.046 -23.874 1.00 91.50 171 SER A CA 1
ATOM 1443 C C . SER A 1 171 ? 1.819 -0.110 -24.589 1.00 91.50 171 SER A C 1
ATOM 1445 O O . SER A 1 171 ? 2.329 -1.221 -24.686 1.00 91.50 171 SER A O 1
ATOM 1447 N N . SER A 1 172 ? 2.441 0.984 -25.045 1.00 92.25 172 SER A N 1
ATOM 1448 C CA . SER A 1 172 ? 3.776 0.966 -25.661 1.00 92.25 172 SER A CA 1
ATOM 1449 C C . SER A 1 172 ? 4.908 0.647 -24.680 1.00 92.25 172 SER A C 1
ATOM 1451 O O . SER A 1 172 ? 6.012 0.322 -25.110 1.00 92.25 172 SER A O 1
ATOM 1453 N N . LEU A 1 173 ? 4.644 0.730 -23.373 1.00 92.88 173 LEU A N 1
ATOM 1454 C CA . LEU A 1 173 ? 5.591 0.406 -22.307 1.00 92.88 173 LEU A CA 1
ATOM 1455 C C . LEU A 1 173 ? 5.474 -1.053 -21.836 1.00 92.88 173 LEU A C 1
ATOM 1457 O O . LEU A 1 173 ? 6.128 -1.417 -20.860 1.00 92.88 173 LEU A O 1
ATOM 1461 N N . ASP A 1 174 ? 4.637 -1.872 -22.481 1.00 93.19 174 ASP A N 1
ATOM 1462 C CA . ASP A 1 174 ? 4.474 -3.285 -22.136 1.00 93.19 174 ASP A CA 1
ATOM 1463 C C . ASP A 1 174 ? 5.773 -4.071 -22.430 1.00 93.19 174 ASP A C 1
ATOM 1465 O O . ASP A 1 174 ? 6.176 -4.184 -23.595 1.00 93.19 174 ASP A O 1
ATOM 1469 N N . PRO A 1 175 ? 6.431 -4.653 -21.404 1.00 87.94 175 PRO A N 1
ATOM 1470 C CA . PRO A 1 175 ? 7.673 -5.403 -21.587 1.00 87.94 175 PRO A CA 1
ATOM 1471 C C . PRO A 1 175 ? 7.493 -6.662 -22.454 1.00 87.94 175 PRO A C 1
ATOM 1473 O O . PRO A 1 175 ? 8.465 -7.169 -23.018 1.00 87.94 175 PRO A O 1
ATOM 1476 N N . LEU A 1 176 ? 6.264 -7.168 -22.610 1.00 88.06 176 LEU A N 1
ATOM 1477 C CA . LEU A 1 176 ? 5.973 -8.327 -23.455 1.00 88.06 176 LEU A CA 1
ATOM 1478 C C . LEU A 1 176 ? 6.013 -8.003 -24.952 1.00 88.06 176 LEU A C 1
ATOM 1480 O O . LEU A 1 176 ? 6.057 -8.928 -25.767 1.00 88.06 176 LEU A O 1
ATOM 1484 N N . LEU A 1 177 ? 6.019 -6.725 -25.346 1.00 89.19 177 LEU A N 1
ATOM 1485 C CA . LEU A 1 177 ? 6.153 -6.345 -26.755 1.00 89.19 177 LEU A CA 1
ATOM 1486 C C . LEU A 1 177 ? 7.490 -6.813 -27.333 1.00 89.19 177 LEU A C 1
ATOM 1488 O O . LEU A 1 177 ? 7.505 -7.416 -28.406 1.00 89.19 177 LEU A O 1
ATOM 1492 N N . GLU A 1 178 ? 8.591 -6.621 -26.604 1.00 85.31 178 GLU A N 1
ATOM 1493 C CA . GLU A 1 178 ? 9.918 -7.069 -27.043 1.00 85.31 178 GLU A CA 1
ATOM 1494 C C . GLU A 1 178 ? 9.992 -8.595 -27.181 1.00 85.31 178 GLU A C 1
ATOM 1496 O O . GLU A 1 178 ? 10.578 -9.106 -28.138 1.00 85.31 178 GLU A O 1
ATOM 1501 N N . VAL A 1 179 ? 9.361 -9.327 -26.257 1.00 85.06 179 VAL A N 1
ATOM 1502 C CA . VAL A 1 179 ? 9.290 -10.796 -26.290 1.00 85.06 179 VAL A CA 1
ATOM 1503 C C . VAL A 1 179 ? 8.524 -11.259 -27.529 1.00 85.06 179 VAL A C 1
ATOM 1505 O O . VAL A 1 179 ? 9.057 -12.019 -28.335 1.00 85.06 179 VAL A O 1
ATOM 1508 N N . LYS A 1 180 ? 7.325 -10.709 -27.759 1.00 87.69 180 LYS A N 1
ATOM 1509 C CA . LYS A 1 180 ? 6.484 -11.033 -28.926 1.00 87.69 180 LYS A CA 1
ATOM 1510 C C . LYS A 1 180 ? 7.143 -10.677 -30.261 1.00 87.69 180 LYS A C 1
ATOM 1512 O O . LYS A 1 180 ? 6.804 -11.270 -31.284 1.00 87.69 180 LYS A O 1
ATOM 1517 N N . MET A 1 181 ? 8.009 -9.662 -30.296 1.00 89.12 181 MET A N 1
ATOM 1518 C CA . MET A 1 181 ? 8.767 -9.308 -31.500 1.00 89.12 181 MET A CA 1
ATOM 1519 C C . MET A 1 181 ? 9.863 -10.336 -31.792 1.00 89.12 181 MET A C 1
ATOM 1521 O O . MET A 1 181 ? 9.999 -10.749 -32.942 1.00 89.12 181 MET A O 1
ATOM 1525 N N . LYS A 1 182 ? 10.596 -10.786 -30.766 1.00 88.56 182 LYS A N 1
ATOM 1526 C CA . LYS A 1 182 ? 11.617 -11.838 -30.907 1.00 88.56 182 LYS A CA 1
ATOM 1527 C C . LYS A 1 182 ? 11.004 -13.170 -31.326 1.00 88.56 182 LYS A C 1
ATOM 1529 O O . LYS A 1 182 ? 11.467 -13.760 -32.293 1.00 88.56 182 LYS A O 1
ATOM 1534 N N . GLU A 1 183 ? 9.915 -13.581 -30.680 1.00 90.62 183 GLU A N 1
ATOM 1535 C CA . GLU A 1 183 ? 9.200 -14.816 -31.028 1.00 90.62 183 GLU A CA 1
ATOM 1536 C C . GLU A 1 183 ? 8.714 -14.809 -32.484 1.00 90.62 183 GLU A C 1
ATOM 1538 O O . GLU A 1 183 ? 8.814 -15.819 -33.178 1.00 90.62 183 GLU A O 1
ATOM 1543 N N . ARG A 1 184 ? 8.222 -13.664 -32.979 1.00 91.56 184 ARG A N 1
ATOM 1544 C CA . ARG A 1 184 ? 7.830 -13.519 -34.389 1.00 91.56 184 ARG A CA 1
ATOM 1545 C C . ARG A 1 184 ? 9.018 -13.626 -35.340 1.00 91.56 184 ARG A C 1
ATOM 1547 O O . ARG A 1 184 ? 8.914 -14.336 -36.334 1.00 91.56 184 ARG A O 1
ATOM 1554 N N . ALA A 1 185 ? 10.137 -12.977 -35.026 1.00 90.69 185 ALA A N 1
ATOM 1555 C CA . ALA A 1 185 ? 11.348 -13.069 -35.840 1.00 90.69 185 ALA A CA 1
ATOM 1556 C C . ALA A 1 185 ? 11.882 -14.514 -35.911 1.00 90.69 185 ALA A C 1
ATOM 1558 O O . ALA A 1 185 ? 12.171 -15.010 -36.998 1.00 90.69 185 ALA A O 1
ATOM 1559 N N . GLU A 1 186 ? 11.925 -15.220 -34.778 1.00 90.88 186 GLU A N 1
ATOM 1560 C CA . GLU A 1 186 ? 12.336 -16.630 -34.714 1.00 90.88 186 GLU A CA 1
ATOM 1561 C C . GLU A 1 186 ? 11.384 -17.548 -35.497 1.00 90.88 186 GLU A C 1
ATOM 1563 O O . GLU A 1 186 ? 11.817 -18.500 -36.148 1.00 90.88 186 GLU A O 1
ATOM 1568 N N . GLN A 1 187 ? 10.075 -17.279 -35.470 1.00 88.62 187 GLN A N 1
ATOM 1569 C CA . GLN A 1 187 ? 9.107 -18.017 -36.285 1.00 88.62 187 GLN A CA 1
ATOM 1570 C C . GLN A 1 187 ? 9.331 -17.784 -37.783 1.00 88.62 187 GLN A C 1
ATOM 1572 O O . GLN A 1 187 ? 9.321 -18.746 -38.549 1.00 88.62 187 GLN A O 1
ATOM 1577 N N . GLU A 1 188 ? 9.571 -16.542 -38.205 1.00 89.81 188 GLU A N 1
ATOM 1578 C CA . GLU A 1 188 ? 9.845 -16.211 -39.607 1.00 89.81 188 GLU A CA 1
ATOM 1579 C C . GLU A 1 188 ? 11.140 -16.865 -40.123 1.00 89.81 188 GLU A C 1
ATOM 1581 O O . GLU A 1 188 ? 11.163 -17.365 -41.250 1.00 89.81 188 GLU A O 1
ATOM 1586 N N . GLU A 1 189 ? 12.202 -16.919 -39.312 1.00 87.62 189 GLU A N 1
ATOM 1587 C CA . GLU A 1 189 ? 13.449 -17.630 -39.648 1.00 87.62 189 GLU A CA 1
ATOM 1588 C C . GLU A 1 189 ? 13.251 -19.153 -39.743 1.00 87.62 189 GLU A C 1
ATOM 1590 O O . GLU A 1 189 ? 13.756 -19.806 -40.662 1.00 87.62 189 GLU A O 1
ATOM 1595 N N . ASN A 1 190 ? 12.463 -19.732 -38.835 1.00 83.62 190 ASN A N 1
ATOM 1596 C CA . ASN A 1 190 ? 12.149 -21.163 -38.852 1.00 83.62 190 ASN A CA 1
ATOM 1597 C C . ASN A 1 190 ? 11.247 -21.575 -40.025 1.00 83.62 190 ASN A C 1
ATOM 1599 O O . ASN A 1 190 ? 11.289 -22.730 -40.444 1.00 83.62 190 ASN A O 1
ATOM 1603 N N . VAL A 1 191 ? 10.413 -20.667 -40.540 1.00 84.00 191 VAL A N 1
ATOM 1604 C CA . VAL A 1 191 ? 9.628 -20.913 -41.760 1.00 84.00 191 VAL A CA 1
ATOM 1605 C C . VAL A 1 191 ? 10.542 -20.861 -42.983 1.00 84.00 191 VAL A C 1
ATOM 1607 O O . VAL A 1 191 ? 10.567 -21.819 -43.745 1.00 84.00 191 VAL A O 1
ATOM 1610 N N . LYS A 1 192 ? 11.372 -19.817 -43.114 1.00 76.88 192 LYS A N 1
ATOM 1611 C CA . LYS A 1 192 ? 12.310 -19.681 -44.245 1.00 76.88 192 LYS A CA 1
ATOM 1612 C C . LYS A 1 192 ? 13.291 -20.853 -44.351 1.00 76.88 192 LYS A C 1
ATOM 1614 O O . LYS A 1 192 ? 13.510 -21.352 -45.440 1.00 76.88 192 LYS A O 1
ATOM 1619 N N . SER A 1 193 ? 13.819 -21.342 -43.229 1.00 70.25 193 SER A N 1
ATOM 1620 C CA . SER A 1 193 ? 14.755 -22.482 -43.219 1.00 70.25 193 SER A CA 1
ATOM 1621 C C . SER A 1 193 ? 14.122 -23.850 -43.518 1.00 70.25 193 SER A C 1
ATOM 1623 O O . SER A 1 193 ? 14.853 -24.822 -43.677 1.00 70.25 193 SER A O 1
ATOM 1625 N N . LYS A 1 194 ? 12.787 -23.956 -43.564 1.00 69.19 194 LYS A N 1
ATOM 1626 C CA . LYS A 1 194 ? 12.078 -25.176 -43.995 1.00 69.19 194 LYS A CA 1
ATOM 1627 C C . LYS A 1 194 ? 11.720 -25.174 -45.480 1.00 69.19 194 LYS A C 1
ATOM 1629 O O . LYS A 1 194 ? 11.381 -26.236 -45.999 1.00 69.19 194 LYS A O 1
ATOM 1634 N N . ASP A 1 195 ? 11.753 -24.005 -46.112 1.00 66.31 195 ASP A N 1
ATOM 1635 C CA . ASP A 1 195 ? 11.445 -23.819 -47.531 1.00 66.31 195 ASP A CA 1
ATOM 1636 C C . ASP A 1 195 ? 12.710 -23.874 -48.424 1.00 66.31 195 ASP A C 1
ATOM 1638 O O . ASP A 1 195 ? 12.574 -23.928 -49.648 1.00 66.31 195 ASP A O 1
ATOM 1642 N N . ASP A 1 196 ? 13.909 -23.909 -47.817 1.00 54.44 196 ASP A N 1
ATOM 1643 C CA . ASP A 1 196 ? 15.233 -24.123 -48.439 1.00 54.44 196 ASP A CA 1
ATOM 1644 C C . ASP A 1 196 ? 15.712 -25.585 -48.297 1.00 54.44 196 ASP A C 1
ATOM 1646 O O . ASP A 1 196 ? 16.336 -26.107 -49.255 1.00 54.44 196 ASP A O 1
#

Secondary structure (DSSP, 8-state):
-HHHHHHHHHHHHTT-S-EE--TTTTHHHHHHHHHHHHHHHHHHHHHHHHHHHTSHHHIIIIITTGGG-SS--GGGGG---HHHHHHHHHHHHHHHHHS-EEHHHHHHHHHHHHHHHHHHTS-------GGGGTB--HHHHHHHHHHSSS---SSBSHHHHHTT------GGG-THHHHHHHHHHHHHHHHHHHH-

pLDDT: mean 94.55, std 5.83, range [54.44, 98.75]

Mean predicted aligned error: 4.3 Å

Organism: Moniliophthora roreri (NCBI:txid221103)

Sequence (196 aa):
MTLLTLPFFQGEVMGWTKLYDGLDTYGYTWLVLSVPCFLLFTDYCIYWIHRWLHIPSIYKALHKPHHKWIVPTPFASHAFHPVDGWAQSVPYHLFVFLFPMHRALYLVLFVCVNFWSIFIHDSDMITGHPLEKIINGPAHHTLHHLYFTVNYGQYFTWADRVGNSYRHPDSSLDPLLEVKMKERAEQEENVKSKDD

Radius of gyration: 20.44 Å; Cα contacts (8 Å, |Δi|>4): 232; chains: 1; bounding box: 45×40×74 Å

Solvent-accessible surface area (backbone atoms only — not comparable to full-atom values): 10428 Å² total; per-residue (Å²): 68,70,79,78,46,43,66,59,55,50,34,48,76,71,61,64,37,36,61,41,85,60,74,60,78,74,32,60,69,46,59,59,51,43,50,63,52,50,51,56,52,30,27,55,50,31,22,50,51,48,53,52,36,56,37,72,74,46,15,70,75,31,38,43,66,35,52,66,43,45,74,34,38,49,66,46,56,71,45,52,32,50,64,42,55,37,60,57,47,44,43,67,61,48,43,33,56,78,40,75,39,47,48,70,58,53,52,51,49,60,52,50,52,53,55,47,44,27,54,29,20,53,44,46,53,80,61,93,55,84,57,65,77,49,37,35,40,17,29,30,38,29,49,16,43,67,63,68,68,32,36,49,30,65,54,37,34,63,63,15,55,78,65,75,21,59,59,85,64,51,62,91,72,39,75,62,55,63,53,57,50,51,55,49,52,54,50,53,51,57,51,55,68,70,78,110